Protein AF-A0A2V8P2K4-F1 (afdb_monomer_lite)

Foldseek 3Di:
DPPPVVVVVVVVVVVVVVVVVVVPPPPPVPPDPPPLDVLDPVVCVVCVVVLVVLLVVLVVLLVVLLVLLLVLLCVQLPPVLVLLLVLLVVLLVVLCVVQPPVLLQVLLVVLQVCCSVPVGSVVSLVVSVVVNVVSLVVSVVCCVPVQVVSCVVSVHDPPCSVLSNLLNVLVNVLSSVLSNCSSSVNSNVSSNLSSVLSVQLSVVSVVCVVVVVRGSVVNSVSSSCSSVVD

Secondary structure (DSSP, 8-state):
--SHHHHHHHHHHHHHHHHHHHTSS--------S---TTSHHHHHHHHHHHHHHHHHHHHHHHHHHHHHHHHHHHHHHHHHHHHHHHHHHHHHHHHHHHTHHHHHHHHHHHHHHHHHHS--HHHHHHHHHHHHHHHHHHHHTHHHHHHHHHHHTTPPTT-HHHHHHHHHHHHHHHHHHHHHHHTT-HHHHHHHHHHHHHHHHHHHHHHHHTT---HHHHHHHHHHHHHH-

pLDDT: mean 86.26, std 14.89, range [42.69, 97.06]

Radius of gyration: 28.44 Å; chains: 1; bounding box: 97×44×67 Å

Sequence (230 aa):
MLSEDITGKLTRLSEVVEGNEVSRTSSQPALLPRDASRQNPAWDLLHAPKNYLALISAQALGSLLSFSSVWLATRYLGPAGYGGVVALITAAQIAMMVAVSWTSISVARYGCEEFVRTGQIASTFWTRLIILAPNLLVVLATAPFWLPRLAGILNLPPNSTWLVLALLLVNVWWIHIQQALQGAKLMRSQGWLLTLERALILLVLSYLALSGSISVWNVSWLYVLGPAGA

Structure (mmCIF, N/CA/C/O backbone):
data_AF-A0A2V8P2K4-F1
#
_entry.id   AF-A0A2V8P2K4-F1
#
loop_
_atom_site.group_PDB
_atom_site.id
_atom_site.type_symbol
_atom_site.label_atom_id
_atom_site.label_alt_id
_atom_site.label_comp_id
_atom_site.label_asym_id
_atom_site.label_entity_id
_atom_site.label_seq_id
_atom_site.pdbx_PDB_ins_code
_atom_site.Cartn_x
_atom_site.Cartn_y
_atom_site.Cartn_z
_atom_site.occupancy
_atom_site.B_iso_or_equiv
_atom_site.auth_seq_id
_atom_site.auth_comp_id
_atom_site.auth_asym_id
_atom_site.auth_atom_id
_atom_site.pdbx_PDB_model_num
ATOM 1 N N . MET A 1 1 ? -72.609 22.979 42.895 1.00 56.09 1 MET A N 1
ATOM 2 C CA . MET A 1 1 ? -72.035 21.760 42.282 1.00 56.09 1 MET A CA 1
ATOM 3 C C . MET A 1 1 ? -70.930 22.008 41.246 1.00 56.09 1 MET A C 1
ATOM 5 O O . MET A 1 1 ? -70.270 21.051 40.891 1.00 56.09 1 MET A O 1
ATOM 9 N N . LEU A 1 2 ? -70.666 23.246 40.796 1.00 52.12 2 LEU A N 1
ATOM 10 C CA . LEU A 1 2 ? -69.578 23.559 39.841 1.00 52.12 2 LEU A CA 1
ATOM 11 C C . LEU A 1 2 ? -68.294 24.126 40.487 1.00 52.12 2 LEU A C 1
ATOM 13 O O . LEU A 1 2 ? -67.310 24.347 39.794 1.00 52.12 2 LEU A O 1
ATOM 17 N N . SER A 1 3 ? -68.300 24.368 41.804 1.00 54.06 3 SER A N 1
ATOM 18 C CA . SER A 1 3 ? -67.180 25.019 42.503 1.00 54.06 3 SER A CA 1
ATOM 19 C C . SER A 1 3 ? -66.133 24.047 43.053 1.00 54.06 3 SER A C 1
ATOM 21 O O . SER A 1 3 ? -64.996 24.459 43.230 1.00 54.06 3 SER A O 1
ATOM 23 N N . GLU A 1 4 ? -66.484 22.787 43.326 1.00 55.91 4 GLU A N 1
ATOM 24 C CA . GLU A 1 4 ? -65.551 21.815 43.930 1.00 55.91 4 GLU A CA 1
ATOM 25 C C . GLU A 1 4 ? -64.635 21.141 42.895 1.00 55.91 4 GLU A C 1
ATOM 27 O O . GLU A 1 4 ? -63.526 20.721 43.220 1.00 55.91 4 GLU A O 1
ATOM 32 N N . ASP A 1 5 ? -65.052 21.099 41.627 1.00 59.38 5 ASP A N 1
ATOM 33 C CA . ASP A 1 5 ? -64.312 20.413 40.558 1.00 59.38 5 ASP A CA 1
ATOM 34 C C . ASP A 1 5 ? -63.109 21.232 40.038 1.00 59.38 5 ASP A C 1
ATOM 36 O O . ASP A 1 5 ? -62.116 20.693 39.545 1.00 59.38 5 ASP A O 1
ATOM 40 N N . ILE A 1 6 ? -63.152 22.559 40.198 1.00 59.94 6 ILE A N 1
ATOM 41 C CA . ILE A 1 6 ? -62.061 23.453 39.780 1.00 59.94 6 ILE A CA 1
ATOM 42 C C . ILE A 1 6 ? -60.934 23.452 40.817 1.00 59.94 6 ILE A C 1
ATOM 44 O O . ILE A 1 6 ? -59.757 23.435 40.451 1.00 59.94 6 ILE A O 1
ATOM 48 N N . THR A 1 7 ? -61.271 23.410 42.107 1.00 60.44 7 THR A N 1
ATOM 49 C CA . THR A 1 7 ? -60.280 23.445 43.188 1.00 60.44 7 THR A CA 1
ATOM 50 C C . THR A 1 7 ? -59.402 22.197 43.161 1.00 60.44 7 THR A C 1
ATOM 52 O O . THR A 1 7 ? -58.183 22.324 43.215 1.00 60.44 7 THR A O 1
ATOM 55 N N . GLY A 1 8 ? -59.988 21.012 42.943 1.00 64.31 8 GLY A N 1
ATOM 56 C CA . GLY A 1 8 ? -59.235 19.756 42.845 1.00 64.31 8 GLY A CA 1
ATOM 57 C C . GLY A 1 8 ? -58.313 19.664 41.621 1.00 64.31 8 GLY A C 1
ATOM 58 O O . GLY A 1 8 ? -57.252 19.041 41.690 1.00 64.31 8 GLY A O 1
ATOM 59 N N . LYS A 1 9 ? -58.665 20.314 40.501 1.00 64.12 9 LYS A N 1
ATOM 60 C CA . LYS A 1 9 ? -57.789 20.385 39.317 1.00 64.12 9 LYS A CA 1
ATOM 61 C C . LYS A 1 9 ? -56.589 21.304 39.528 1.00 64.12 9 LYS A C 1
ATOM 63 O O . LYS A 1 9 ? -55.511 20.994 39.030 1.00 64.12 9 LYS A O 1
ATOM 68 N N . LEU A 1 10 ? -56.749 22.393 40.279 1.00 62.41 10 LEU A N 1
ATOM 69 C CA . LEU A 1 10 ? -55.650 23.317 40.566 1.00 62.41 10 LEU A CA 1
ATOM 70 C C . LEU A 1 10 ? -54.631 22.716 41.544 1.00 62.41 10 LEU A C 1
ATOM 72 O O . LEU A 1 10 ? -53.435 22.883 41.325 1.00 62.41 10 LEU A O 1
ATOM 76 N N . THR A 1 11 ? -55.070 21.935 42.538 1.00 62.81 11 THR A N 1
ATOM 77 C CA . THR A 1 11 ? -54.156 21.240 43.469 1.00 62.81 11 THR A CA 1
ATOM 78 C C . THR A 1 11 ? -53.321 20.166 42.769 1.00 62.81 11 THR A C 1
ATOM 80 O O . THR A 1 11 ? -52.135 20.016 43.045 1.00 62.81 11 THR A O 1
ATOM 83 N N . ARG A 1 12 ? -53.902 19.453 41.792 1.00 59.91 12 ARG A N 1
ATOM 84 C CA . ARG A 1 12 ? -53.142 18.483 40.984 1.00 59.91 12 ARG A CA 1
ATOM 85 C C . ARG A 1 12 ? -52.135 19.146 40.049 1.00 59.91 12 ARG A C 1
ATOM 87 O O . ARG A 1 12 ? -51.107 18.550 39.750 1.00 59.91 12 ARG A O 1
ATOM 94 N N . LEU A 1 13 ? -52.413 20.358 39.568 1.00 60.41 13 LEU A N 1
ATOM 95 C CA . LEU A 1 13 ? -51.470 21.087 38.719 1.00 60.41 13 LEU A CA 1
ATOM 96 C C . LEU A 1 13 ? -50.304 21.668 39.527 1.00 60.41 13 LEU A C 1
ATOM 98 O O . LEU A 1 13 ? -49.186 21.658 39.020 1.00 60.41 13 LEU A O 1
ATOM 102 N N . SER A 1 14 ? -50.519 22.099 40.776 1.00 58.88 14 SER A N 1
ATOM 103 C CA . SER A 1 14 ? -49.415 22.542 41.639 1.00 58.88 14 SER A CA 1
ATOM 104 C C . SER A 1 14 ? -48.480 21.392 42.021 1.00 58.88 14 SER A C 1
ATOM 106 O O . SER A 1 14 ? -47.271 21.559 41.910 1.00 58.88 14 SER A O 1
ATOM 108 N N . GLU A 1 15 ? -49.006 20.203 42.346 1.00 58.84 15 GLU A N 1
ATOM 109 C CA . GLU A 1 15 ? -48.171 19.021 42.641 1.00 58.84 15 GLU A CA 1
ATOM 110 C C . GLU A 1 15 ? -47.345 18.559 41.429 1.00 58.84 15 GLU A C 1
ATOM 112 O O . GLU A 1 15 ? -46.184 18.174 41.568 1.00 58.84 15 GLU A O 1
ATOM 117 N N . VAL A 1 16 ? -47.912 18.627 40.217 1.00 58.84 16 VAL A N 1
ATOM 118 C CA . VAL A 1 16 ? -47.192 18.260 38.985 1.00 58.84 16 VAL A CA 1
ATOM 119 C C . VAL A 1 16 ? -46.105 19.282 38.638 1.00 58.84 16 VAL A C 1
ATOM 121 O O . VAL A 1 16 ? -45.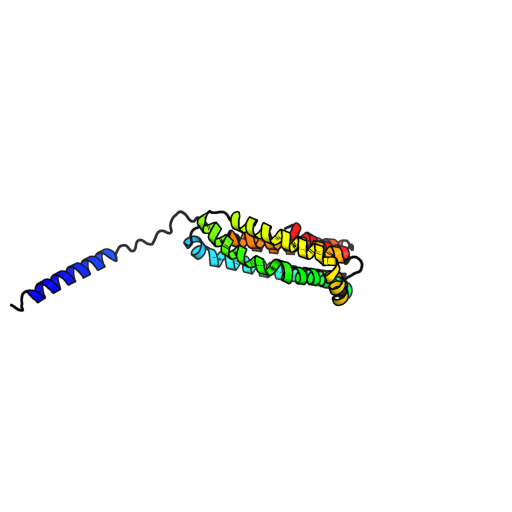064 18.897 38.109 1.00 58.84 16 VAL A O 1
ATOM 124 N N . VAL A 1 17 ? -46.308 20.569 38.939 1.00 58.19 17 VAL A N 1
ATOM 125 C CA . VAL A 1 17 ? -45.301 21.616 38.698 1.00 58.19 17 VAL A CA 1
ATOM 126 C C . VAL A 1 17 ? -44.185 21.568 39.748 1.00 58.19 17 VAL A C 1
ATOM 128 O O . VAL A 1 17 ? -43.017 21.582 39.360 1.00 58.19 17 VAL A O 1
ATOM 131 N N . GLU A 1 18 ? -44.497 21.391 41.036 1.00 54.56 18 GLU A N 1
ATOM 132 C CA . GLU A 1 18 ? -43.481 21.221 42.093 1.00 54.56 18 GLU A CA 1
ATOM 133 C C . GLU A 1 18 ? -42.657 19.939 41.904 1.00 54.56 18 GLU A C 1
ATOM 135 O O . GLU A 1 18 ? -41.432 19.963 42.040 1.00 54.56 18 GLU A O 1
ATOM 140 N N . GLY A 1 19 ? -43.285 18.835 41.479 1.00 52.94 19 GLY A N 1
ATOM 141 C CA . GLY A 1 19 ? -42.569 17.609 41.114 1.00 52.94 19 GLY A CA 1
ATOM 142 C C . GLY A 1 19 ? -41.613 17.787 39.926 1.00 52.94 19 GLY A C 1
ATOM 143 O O . GLY A 1 19 ? -40.574 17.128 39.860 1.00 52.94 19 GLY A O 1
ATOM 144 N N . ASN A 1 20 ? -41.916 18.710 39.007 1.00 49.69 20 ASN A N 1
ATOM 145 C CA . ASN A 1 20 ? -41.072 18.998 37.844 1.00 49.69 20 ASN A CA 1
ATOM 146 C C . ASN A 1 20 ? -39.934 19.989 38.144 1.00 49.69 20 ASN A C 1
ATOM 148 O O . ASN A 1 20 ? -38.899 19.948 37.475 1.00 49.69 20 ASN A O 1
ATOM 152 N N . GLU A 1 21 ? -40.087 20.867 39.138 1.00 48.22 21 GLU A N 1
ATOM 153 C CA . GLU A 1 21 ? -39.029 21.800 39.548 1.00 48.22 21 GLU A CA 1
ATOM 154 C C . GLU A 1 21 ? -37.993 21.144 40.467 1.00 48.22 21 GLU A C 1
ATOM 156 O O . GLU A 1 21 ? -36.792 21.359 40.280 1.00 48.22 21 GLU A O 1
ATOM 161 N N . VAL A 1 22 ? -38.409 20.244 41.366 1.00 49.88 22 VAL A N 1
ATOM 162 C CA . VAL A 1 22 ? -37.478 19.471 42.213 1.00 49.88 22 VAL A CA 1
ATOM 163 C C . VAL A 1 22 ? -36.640 18.486 41.386 1.00 49.88 22 VAL A C 1
ATOM 165 O O . VAL A 1 22 ? -35.515 18.154 41.758 1.00 49.88 22 VAL A O 1
ATOM 168 N N . SER A 1 23 ? -37.113 18.087 40.201 1.00 46.59 23 SER A N 1
ATOM 169 C CA . SER A 1 23 ? -36.336 17.249 39.282 1.00 46.59 23 SER A CA 1
ATOM 170 C C . SER A 1 23 ? -35.379 18.034 38.365 1.00 46.59 23 SER A C 1
ATOM 172 O O . SER A 1 23 ? -34.585 17.414 37.654 1.00 46.59 23 SER A O 1
ATOM 174 N N . ARG A 1 24 ? -35.405 19.378 38.373 1.00 47.03 24 ARG A N 1
ATOM 175 C CA . ARG A 1 24 ? -34.540 20.238 37.534 1.00 47.03 24 ARG A CA 1
ATOM 176 C C . ARG A 1 24 ? -33.272 20.748 38.225 1.00 47.03 24 ARG A C 1
ATOM 178 O O . ARG A 1 24 ? -32.408 21.295 37.545 1.00 47.03 24 ARG A O 1
ATOM 185 N N . THR A 1 25 ? -33.106 20.534 39.529 1.00 45.88 25 THR A N 1
ATOM 186 C CA . THR A 1 25 ? -31.938 21.009 40.301 1.00 45.88 25 THR A CA 1
ATOM 187 C C . THR A 1 25 ? -30.863 19.949 40.550 1.00 45.88 25 THR A C 1
ATOM 189 O O . THR A 1 25 ? -29.905 20.204 41.274 1.00 45.88 25 THR A O 1
ATOM 192 N N . SER A 1 26 ? -30.928 18.797 39.874 1.00 45.72 26 SER A N 1
ATOM 193 C CA . SER A 1 26 ? -29.781 17.884 39.753 1.00 45.72 26 SER A CA 1
ATOM 194 C C . SER A 1 26 ? -29.034 18.089 38.433 1.00 45.72 26 SER A C 1
ATOM 196 O O . SER A 1 26 ? -28.658 17.149 37.740 1.00 45.72 26 SER A O 1
ATOM 198 N N . SER A 1 27 ? -28.716 19.342 38.101 1.00 47.69 27 SER A N 1
ATOM 199 C CA . SER A 1 27 ? -27.565 19.633 37.245 1.00 47.69 27 SER A CA 1
ATOM 200 C C . SER A 1 27 ? -26.277 19.345 38.028 1.00 47.69 27 SER A C 1
ATOM 202 O O . SER A 1 27 ? -25.460 20.231 38.275 1.00 47.69 27 SER A O 1
ATOM 204 N N . GLN A 1 28 ? -26.103 18.088 38.449 1.00 42.69 28 GLN A N 1
ATOM 205 C CA . GLN A 1 28 ? -24.773 17.533 38.614 1.00 42.69 28 GLN A CA 1
ATOM 206 C C . GLN A 1 28 ? -24.100 17.732 37.253 1.00 42.69 28 GLN A C 1
ATOM 208 O O . GLN A 1 28 ? -24.661 17.279 36.249 1.00 42.69 28 GLN A O 1
ATOM 213 N N . PRO A 1 29 ? -22.949 18.423 37.160 1.00 44.09 29 PRO A N 1
ATOM 214 C CA . PRO A 1 29 ? -22.149 18.330 35.952 1.00 44.09 29 PRO A CA 1
ATOM 215 C C . PRO A 1 29 ? -21.921 16.839 35.762 1.00 44.09 29 PRO A C 1
ATOM 217 O O . PRO A 1 29 ? -21.344 16.211 36.648 1.00 44.09 29 PRO A O 1
ATOM 220 N N . ALA A 1 30 ? -22.496 16.269 34.699 1.00 50.12 30 ALA A N 1
ATOM 221 C CA . ALA A 1 30 ? -22.422 14.848 34.424 1.00 50.12 30 ALA A CA 1
ATOM 222 C C . ALA A 1 30 ? -20.941 14.480 34.439 1.00 50.12 30 ALA A C 1
ATOM 224 O O . ALA A 1 30 ? -20.196 14.798 33.511 1.00 50.12 30 ALA A O 1
ATOM 225 N N . LEU A 1 31 ? -20.502 13.912 35.562 1.00 47.03 31 LEU A N 1
ATOM 226 C CA . LEU A 1 31 ? -19.164 13.397 35.732 1.00 47.03 31 LEU A CA 1
ATOM 227 C C . LEU A 1 31 ? -19.059 12.331 34.657 1.00 47.03 31 LEU A C 1
ATOM 229 O O . LEU A 1 31 ? -19.712 11.291 34.750 1.00 47.03 31 LEU A O 1
ATOM 233 N N . LEU A 1 32 ? -18.321 12.655 33.592 1.00 54.03 32 LEU A N 1
ATOM 234 C CA . LEU A 1 32 ? -18.023 11.728 32.513 1.00 54.03 32 LEU A CA 1
ATOM 235 C C . LEU A 1 32 ? -17.640 10.392 33.164 1.00 54.03 32 LEU A C 1
ATOM 237 O O . LEU A 1 32 ? -16.766 10.401 34.041 1.00 54.03 32 LEU A O 1
ATOM 241 N N . PRO A 1 33 ? -18.307 9.277 32.811 1.00 52.78 33 PRO A N 1
ATOM 242 C CA . PRO A 1 33 ? -18.052 7.995 33.443 1.00 52.78 33 PRO A CA 1
ATOM 243 C C . PRO A 1 33 ? -16.552 7.715 33.436 1.00 52.78 33 PRO A C 1
ATOM 245 O O . PRO A 1 33 ? -15.901 7.787 32.393 1.00 52.78 33 PRO A O 1
ATOM 248 N N . ARG A 1 34 ? -16.011 7.427 34.623 1.00 49.78 34 ARG A N 1
ATOM 249 C CA . ARG A 1 34 ? -14.578 7.220 34.886 1.00 49.78 34 ARG A CA 1
ATOM 250 C C . ARG A 1 34 ? -13.984 6.018 34.137 1.00 49.78 34 ARG A C 1
ATOM 252 O O . ARG A 1 34 ? -12.768 5.858 34.134 1.00 49.78 34 ARG A O 1
ATOM 259 N N . ASP A 1 35 ? -14.817 5.255 33.434 1.00 51.50 35 ASP A N 1
ATOM 260 C CA . ASP A 1 35 ? -14.424 4.131 32.596 1.00 51.50 35 ASP A CA 1
ATOM 261 C C . ASP A 1 35 ? -14.451 4.537 31.118 1.00 51.50 35 ASP A C 1
ATOM 263 O O . ASP A 1 35 ? -15.337 4.176 30.339 1.00 51.50 35 ASP A O 1
ATOM 267 N N . ALA A 1 36 ? -13.442 5.314 30.715 1.00 57.62 36 ALA A N 1
ATOM 268 C CA . ALA A 1 36 ? -13.184 5.677 29.323 1.00 57.62 36 ALA A CA 1
ATOM 269 C C . ALA A 1 36 ? -12.607 4.483 28.535 1.00 57.62 36 ALA A C 1
ATOM 271 O O . ALA A 1 36 ? -11.526 4.563 27.944 1.00 57.62 36 ALA A O 1
ATOM 272 N N . SER A 1 37 ? -13.304 3.345 28.540 1.00 78.38 37 SER A N 1
ATOM 273 C CA . SER A 1 37 ? -12.963 2.236 27.656 1.00 78.38 37 SER A CA 1
ATOM 274 C C . SER A 1 37 ? -13.234 2.662 26.206 1.00 78.38 37 SER A C 1
ATOM 276 O O . SER A 1 37 ? -14.226 3.328 25.908 1.00 78.38 37 SER A O 1
ATOM 278 N N . ARG A 1 38 ? -12.363 2.266 25.267 1.00 83.94 38 ARG A N 1
ATOM 279 C CA . ARG A 1 38 ? -12.517 2.572 23.822 1.00 83.94 38 ARG A CA 1
ATOM 280 C C . ARG A 1 38 ? -13.804 1.998 23.203 1.00 83.94 38 ARG A C 1
ATOM 282 O O . ARG A 1 38 ? -14.139 2.297 22.057 1.00 83.94 38 ARG A O 1
ATOM 289 N N . GLN A 1 39 ? -14.494 1.134 23.940 1.00 85.62 39 GLN A N 1
ATOM 290 C CA . GLN A 1 39 ? -15.747 0.509 23.533 1.00 85.62 39 GLN A CA 1
ATOM 291 C C . GLN A 1 39 ? -16.938 1.460 23.717 1.00 85.62 39 GLN A C 1
ATOM 293 O O . GLN A 1 39 ? -17.932 1.329 23.016 1.00 85.62 39 GLN A O 1
ATOM 298 N N . ASN A 1 40 ? -16.841 2.441 24.617 1.00 87.69 40 ASN A N 1
ATOM 299 C CA . ASN A 1 40 ? -17.948 3.336 24.937 1.00 87.69 40 ASN A CA 1
ATOM 300 C C . ASN A 1 40 ? -18.159 4.407 23.838 1.00 87.69 40 ASN A C 1
ATOM 302 O O . ASN A 1 40 ? -17.190 5.073 23.464 1.00 87.69 40 ASN A O 1
ATOM 306 N N . PRO A 1 41 ? -19.399 4.661 23.369 1.00 83.62 41 PRO A N 1
ATOM 307 C CA . PRO A 1 41 ? -19.707 5.770 22.455 1.00 83.62 41 PRO A CA 1
ATOM 308 C C . PRO A 1 41 ? -19.253 7.153 22.953 1.00 83.62 41 PRO A C 1
ATOM 310 O O . PRO A 1 41 ? -18.864 8.008 22.157 1.00 83.62 41 PRO A O 1
ATOM 313 N N . ALA A 1 42 ? -19.242 7.384 24.271 1.00 85.62 42 ALA A N 1
ATOM 314 C CA . ALA A 1 42 ? -18.744 8.633 24.850 1.00 85.62 42 ALA A CA 1
ATOM 315 C C . ALA A 1 42 ? -17.244 8.850 24.571 1.00 85.62 42 ALA A C 1
ATOM 317 O O . ALA A 1 42 ? -16.799 9.988 24.413 1.00 85.62 42 ALA A O 1
ATOM 318 N N . TRP A 1 43 ? -16.463 7.767 24.459 1.00 88.38 43 TRP A N 1
ATOM 319 C CA . TRP A 1 43 ? -15.053 7.849 24.084 1.00 88.38 43 TRP A CA 1
ATOM 320 C C . TRP A 1 43 ? -14.892 8.392 22.662 1.00 88.38 43 TRP A C 1
ATOM 322 O O . TRP A 1 43 ? -14.014 9.229 22.438 1.00 88.38 43 TRP A O 1
ATOM 332 N N . ASP A 1 44 ? -15.761 7.969 21.735 1.00 86.06 44 ASP A N 1
ATOM 333 C CA . ASP A 1 44 ? -15.734 8.412 20.339 1.00 86.06 44 ASP A CA 1
ATOM 334 C C . ASP A 1 44 ? -16.015 9.911 20.237 1.00 86.06 44 ASP A C 1
ATOM 336 O O . ASP A 1 44 ? -15.265 10.618 19.575 1.00 86.06 44 ASP A O 1
ATOM 340 N N . LEU A 1 45 ? -17.018 10.433 20.948 1.00 87.44 45 LEU A N 1
ATOM 341 C CA . LEU A 1 45 ? -17.329 11.870 20.928 1.00 87.44 45 LEU A CA 1
ATOM 342 C C . LEU A 1 45 ? -16.161 12.733 21.428 1.00 87.44 45 LEU A C 1
ATOM 344 O O . LEU A 1 45 ? -15.881 13.789 20.862 1.00 87.44 45 LEU A O 1
ATOM 348 N N . LEU A 1 46 ? -15.449 12.266 22.457 1.00 88.25 46 LEU A N 1
ATOM 349 C CA . LEU A 1 46 ? -14.314 12.988 23.037 1.00 88.25 46 LEU A CA 1
ATOM 350 C C . LEU A 1 46 ? -13.044 12.897 22.175 1.00 88.25 46 LEU A C 1
ATOM 352 O O . LEU A 1 46 ? -12.277 13.857 22.102 1.00 88.25 46 LEU A O 1
ATOM 356 N N . HIS A 1 47 ? -12.797 11.753 21.527 1.00 88.06 47 HIS A N 1
ATOM 357 C CA . HIS A 1 47 ? -11.532 11.485 20.832 1.00 88.06 47 HIS A CA 1
ATOM 358 C C . HIS A 1 47 ? -11.618 11.565 19.306 1.00 88.06 47 HIS A C 1
ATOM 360 O O . HIS A 1 47 ? -10.570 11.684 18.666 1.00 88.06 47 HIS A O 1
ATOM 366 N N . ALA A 1 48 ? -12.810 11.537 18.703 1.00 86.19 48 ALA A N 1
ATOM 367 C CA . ALA A 1 48 ? -12.980 11.563 17.251 1.00 86.19 48 ALA A CA 1
ATOM 368 C C . ALA A 1 48 ? -12.303 12.773 16.592 1.00 86.19 48 ALA A C 1
ATOM 370 O O . ALA A 1 48 ? -11.532 12.541 15.660 1.00 86.19 48 ALA A O 1
ATOM 371 N N . PRO A 1 49 ? -12.455 14.026 17.076 1.00 90.25 49 PRO A N 1
ATOM 372 C CA . PRO A 1 49 ? -11.792 15.170 16.448 1.00 90.25 49 PRO A CA 1
ATOM 373 C C . PRO A 1 49 ? -10.267 15.035 16.466 1.00 90.25 49 PRO A C 1
ATOM 375 O O . PRO A 1 49 ? -9.602 15.248 15.455 1.00 90.25 49 PRO A O 1
ATOM 378 N N . LYS A 1 50 ? -9.703 14.609 17.603 1.00 89.38 50 LYS A N 1
ATOM 379 C CA . LYS A 1 50 ? -8.258 14.411 17.767 1.00 89.38 50 LYS A CA 1
ATOM 380 C C . LYS A 1 50 ? -7.733 13.284 16.877 1.00 89.38 50 LYS A C 1
ATOM 382 O O . LYS A 1 50 ? -6.686 13.443 16.254 1.00 89.38 50 LYS A O 1
ATOM 387 N N . ASN A 1 51 ? -8.441 12.158 16.816 1.00 87.56 51 ASN A N 1
ATOM 388 C CA . ASN A 1 51 ? -8.063 11.013 15.987 1.00 87.56 51 ASN A CA 1
ATOM 389 C C . ASN A 1 51 ? -8.159 11.348 14.498 1.00 87.56 51 ASN A C 1
ATOM 391 O O . ASN A 1 51 ? -7.262 10.993 13.738 1.00 87.56 51 ASN A O 1
ATOM 395 N N . TYR A 1 52 ? -9.204 12.069 14.099 1.00 88.31 52 TYR A N 1
ATOM 396 C CA . TYR A 1 52 ? -9.408 12.511 12.727 1.00 88.31 52 TYR A CA 1
ATOM 397 C C . TYR A 1 52 ? -8.340 13.517 12.288 1.00 88.31 52 TYR A C 1
ATOM 399 O O . TYR A 1 52 ? -7.703 13.320 11.257 1.00 88.31 52 TYR A O 1
ATOM 407 N N . LEU A 1 53 ? -8.057 14.537 13.107 1.00 91.69 53 LEU A N 1
ATOM 408 C CA . LEU A 1 53 ? -6.977 15.492 12.842 1.00 91.69 53 LEU A CA 1
ATOM 409 C C . LEU A 1 53 ? -5.609 14.810 12.771 1.00 91.69 53 LEU A C 1
ATOM 411 O O . LEU A 1 53 ? -4.817 15.137 11.892 1.00 91.69 53 LEU A O 1
ATOM 415 N N . ALA A 1 54 ? -5.332 13.853 13.662 1.00 89.38 54 ALA A N 1
ATOM 416 C CA . ALA A 1 54 ? -4.089 13.086 13.634 1.00 89.38 54 ALA A CA 1
ATOM 417 C C . ALA A 1 54 ? -3.974 12.208 12.379 1.00 89.38 54 ALA A C 1
ATOM 419 O O . ALA A 1 54 ? -2.890 12.084 11.818 1.00 89.38 54 ALA A O 1
ATOM 420 N N . LEU A 1 55 ? -5.077 11.606 11.928 1.00 87.69 55 LEU A N 1
ATOM 421 C CA . LEU A 1 55 ? -5.091 10.825 10.696 1.00 87.69 55 LEU A CA 1
ATOM 422 C C . LEU A 1 55 ? -4.859 11.720 9.475 1.00 87.69 55 LEU A C 1
ATOM 424 O O . LEU A 1 55 ? -4.016 11.394 8.645 1.00 87.69 55 LEU A O 1
ATOM 428 N N . ILE A 1 56 ? -5.560 12.853 9.376 1.00 91.56 56 ILE A N 1
ATOM 429 C CA . ILE A 1 56 ? -5.389 13.792 8.260 1.00 91.56 56 ILE A CA 1
ATOM 430 C C . ILE A 1 56 ? -3.971 14.346 8.228 1.00 91.56 56 ILE A C 1
ATOM 432 O O . ILE A 1 56 ? -3.368 14.393 7.161 1.00 91.56 56 ILE A O 1
ATOM 436 N N . SER A 1 57 ? -3.417 14.759 9.369 1.00 92.62 57 SER A N 1
ATOM 437 C CA . SER A 1 57 ? -2.060 15.309 9.402 1.00 92.62 57 SER A CA 1
ATOM 438 C C . SER A 1 57 ? -1.021 14.264 8.997 1.00 92.62 57 SER A C 1
ATOM 440 O O . SER A 1 57 ? -0.123 14.571 8.213 1.00 92.62 57 SER A O 1
ATOM 442 N N . ALA A 1 58 ? -1.189 13.015 9.440 1.00 91.19 58 ALA A N 1
ATOM 443 C CA . ALA A 1 58 ? -0.359 11.894 9.014 1.00 91.19 58 ALA A CA 1
ATOM 444 C C . ALA A 1 58 ? -0.490 11.613 7.505 1.00 91.19 58 ALA A C 1
ATOM 446 O O . ALA A 1 58 ? 0.516 11.385 6.831 1.00 91.19 58 ALA A O 1
ATOM 447 N N . GLN A 1 59 ? -1.700 11.692 6.944 1.00 91.38 59 GLN A N 1
ATOM 448 C CA . GLN A 1 59 ? -1.929 11.544 5.502 1.00 91.38 59 GLN A CA 1
ATOM 449 C C . GLN A 1 59 ? -1.332 12.699 4.693 1.00 91.38 59 GLN A C 1
ATOM 451 O O . GLN A 1 59 ? -0.713 12.458 3.657 1.00 91.38 59 GLN A O 1
ATOM 456 N N . ALA A 1 60 ? -1.465 13.941 5.160 1.00 94.50 60 ALA A N 1
ATOM 457 C CA . ALA A 1 60 ? -0.869 15.110 4.524 1.00 94.50 60 ALA A CA 1
ATOM 458 C C . ALA A 1 60 ? 0.661 14.996 4.500 1.00 94.50 60 ALA A C 1
ATOM 460 O O . ALA A 1 60 ? 1.278 15.127 3.442 1.00 94.50 60 ALA A O 1
ATOM 461 N N . LEU A 1 61 ? 1.271 14.648 5.636 1.00 95.44 61 LEU A N 1
ATOM 462 C CA . LEU A 1 61 ? 2.706 14.393 5.725 1.00 95.44 61 LEU A CA 1
ATOM 463 C C . LEU A 1 61 ? 3.129 13.220 4.829 1.00 95.44 61 LEU A C 1
ATOM 465 O O . LEU A 1 61 ? 4.084 13.338 4.067 1.00 95.44 61 LEU A O 1
ATOM 469 N N . GLY A 1 62 ? 2.388 12.111 4.857 1.00 93.81 62 GLY A N 1
ATOM 470 C CA . GLY A 1 62 ? 2.622 10.962 3.982 1.00 93.81 62 GLY A CA 1
ATOM 471 C C . GLY A 1 62 ? 2.547 11.327 2.496 1.00 93.81 62 GLY A C 1
ATOM 472 O O . GLY A 1 62 ? 3.338 10.827 1.697 1.00 93.81 62 GLY A O 1
ATOM 473 N N . SER A 1 63 ? 1.652 12.242 2.122 1.00 93.94 63 SER A N 1
ATOM 474 C CA . SER A 1 63 ? 1.505 12.727 0.745 1.00 93.94 63 SER A CA 1
ATOM 475 C C . SER A 1 63 ? 2.704 13.572 0.317 1.00 93.94 63 SER A C 1
ATOM 477 O O . SER A 1 63 ? 3.225 13.373 -0.778 1.00 93.94 63 SER A O 1
ATOM 479 N N . LEU A 1 64 ? 3.208 14.444 1.198 1.00 97.06 64 LEU A N 1
ATOM 480 C CA . LEU A 1 64 ? 4.439 15.207 0.963 1.00 97.06 64 LEU A CA 1
ATOM 481 C C . LEU A 1 64 ? 5.657 14.287 0.806 1.00 97.06 64 LEU A C 1
ATOM 483 O O . LEU A 1 64 ? 6.436 14.451 -0.128 1.00 97.06 64 LEU A O 1
ATOM 487 N N . LEU A 1 65 ? 5.797 13.276 1.667 1.00 96.00 65 LEU A N 1
ATOM 488 C CA . LEU A 1 65 ? 6.875 12.283 1.570 1.00 96.00 65 LEU A CA 1
ATOM 489 C C . LEU A 1 65 ? 6.787 11.463 0.275 1.00 96.00 65 LEU A C 1
ATOM 491 O O . LEU A 1 65 ? 7.804 11.195 -0.369 1.00 96.00 65 LEU A O 1
ATOM 495 N N . SER A 1 66 ? 5.569 11.099 -0.133 1.00 93.94 66 SER A N 1
ATOM 496 C CA . SER A 1 66 ? 5.323 10.400 -1.398 1.00 93.94 66 SER A CA 1
ATOM 497 C C . SER A 1 66 ? 5.706 11.275 -2.588 1.00 93.94 66 SER A C 1
ATOM 499 O O . SER A 1 66 ? 6.407 10.808 -3.481 1.00 93.94 66 SER A O 1
ATOM 501 N N . PHE A 1 67 ? 5.320 12.553 -2.575 1.00 96.12 67 PHE A N 1
ATOM 502 C CA . PHE A 1 67 ? 5.698 13.517 -3.605 1.00 96.12 67 PHE A CA 1
ATOM 503 C C . PHE A 1 67 ? 7.220 13.669 -3.709 1.00 96.12 67 PHE A C 1
ATOM 505 O O . PHE A 1 67 ? 7.769 13.563 -4.803 1.00 96.12 67 PHE A O 1
ATOM 512 N N . SER A 1 68 ? 7.917 13.821 -2.581 1.00 96.62 68 SER A N 1
ATOM 513 C CA . SER A 1 68 ? 9.384 13.872 -2.550 1.00 96.62 68 SER A CA 1
ATOM 514 C C . SER A 1 68 ? 10.017 12.596 -3.107 1.00 96.62 68 SER A C 1
ATOM 516 O O . SER A 1 68 ? 10.994 12.668 -3.851 1.00 96.62 68 SER A O 1
ATOM 518 N N . SER A 1 69 ? 9.438 11.429 -2.807 1.00 94.62 69 SER A N 1
ATOM 519 C CA . SER A 1 69 ? 9.910 10.139 -3.328 1.00 94.62 69 SER A CA 1
ATOM 520 C C . SER A 1 69 ? 9.736 10.046 -4.845 1.00 94.62 69 SER A C 1
ATOM 522 O O . SER A 1 69 ? 10.652 9.632 -5.552 1.00 94.62 69 SER A O 1
ATOM 524 N N . VAL A 1 70 ? 8.581 10.473 -5.363 1.00 94.81 70 VAL A N 1
ATOM 525 C CA . VAL A 1 70 ? 8.295 10.534 -6.805 1.00 94.81 70 VAL A CA 1
ATOM 526 C C . VAL A 1 70 ? 9.253 11.490 -7.510 1.00 94.81 70 VAL A C 1
ATOM 528 O O . VAL A 1 70 ? 9.846 11.128 -8.527 1.00 94.81 70 VAL A O 1
ATOM 531 N N . TRP A 1 71 ? 9.431 12.693 -6.962 1.00 95.75 71 TRP A N 1
ATOM 532 C CA . TRP A 1 71 ? 10.333 13.703 -7.507 1.00 95.75 71 TRP A CA 1
ATOM 533 C C . TRP A 1 71 ? 11.768 13.179 -7.586 1.00 95.75 71 TRP A C 1
ATOM 535 O O . TRP A 1 71 ? 12.394 13.248 -8.646 1.00 95.75 71 TRP A O 1
ATOM 545 N N . LEU A 1 72 ? 12.258 12.575 -6.501 1.00 95.62 72 LEU A N 1
ATOM 546 C CA . LEU A 1 72 ? 13.596 12.001 -6.437 1.00 95.62 72 LEU A CA 1
ATOM 547 C C . LEU A 1 72 ? 13.755 10.842 -7.431 1.00 95.62 72 LEU A C 1
ATOM 549 O O . LEU A 1 72 ? 14.678 10.850 -8.242 1.00 95.62 72 LEU A O 1
ATOM 553 N N . ALA A 1 73 ? 12.829 9.881 -7.444 1.00 94.62 73 ALA A N 1
ATOM 554 C CA . ALA A 1 73 ? 12.880 8.753 -8.374 1.00 94.62 73 ALA A CA 1
ATOM 555 C C . ALA A 1 73 ? 12.885 9.224 -9.837 1.00 94.62 73 ALA A C 1
ATOM 557 O O . ALA A 1 73 ? 13.690 8.749 -10.637 1.00 94.62 73 ALA A O 1
ATOM 558 N N . THR A 1 74 ? 12.046 10.206 -10.175 1.00 95.50 74 THR A N 1
ATOM 559 C CA . THR A 1 74 ? 11.958 10.769 -11.531 1.00 95.50 74 THR A CA 1
ATOM 560 C C . THR A 1 74 ? 13.231 11.518 -11.919 1.00 95.50 74 THR A C 1
ATOM 562 O O . THR A 1 74 ? 13.700 11.389 -13.049 1.00 95.50 74 THR A O 1
ATOM 565 N N . ARG A 1 75 ? 13.832 12.273 -10.989 1.00 95.50 75 ARG A N 1
ATOM 566 C CA . ARG A 1 75 ? 15.068 13.036 -11.228 1.00 95.50 75 ARG A CA 1
ATOM 567 C C . ARG A 1 75 ? 16.249 12.147 -11.620 1.00 95.50 75 ARG A C 1
ATOM 569 O O . ARG A 1 75 ? 17.092 12.6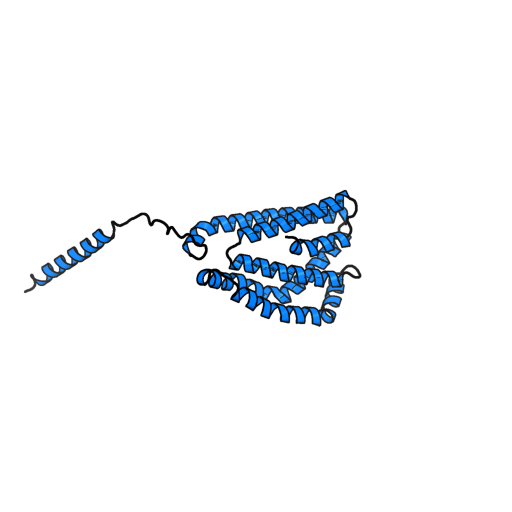01 -12.397 1.00 95.50 75 ARG A O 1
ATOM 576 N N . TYR A 1 76 ? 16.310 10.933 -11.071 1.00 94.50 76 TYR A N 1
ATOM 577 C CA . TYR A 1 76 ? 17.415 9.991 -11.266 1.00 94.50 76 TYR A CA 1
ATOM 578 C C . TYR A 1 76 ? 17.142 8.920 -12.332 1.00 94.50 76 TYR A C 1
ATOM 580 O O . TYR A 1 76 ? 18.035 8.618 -13.115 1.00 94.50 76 TYR A O 1
ATOM 588 N N . LEU A 1 77 ? 15.932 8.354 -12.398 1.00 93.50 77 LEU A N 1
ATOM 589 C CA . LEU A 1 77 ? 15.570 7.347 -13.411 1.00 93.50 77 LEU A CA 1
ATOM 590 C C . LEU A 1 77 ? 15.179 7.967 -14.760 1.00 93.50 77 LEU A C 1
ATOM 592 O O . LEU A 1 77 ? 15.09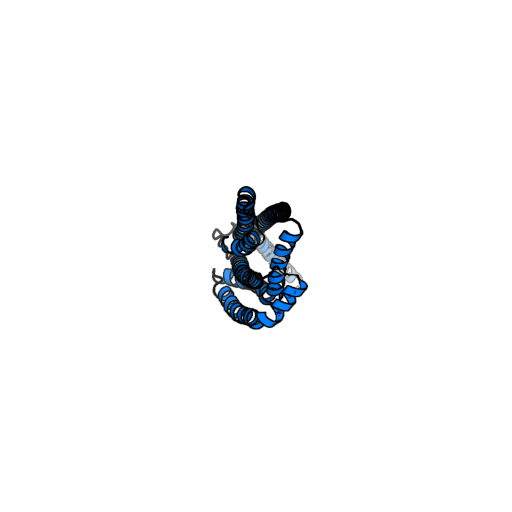2 7.267 -15.770 1.00 93.50 77 LEU A O 1
ATOM 596 N N . GLY A 1 78 ? 14.888 9.267 -14.766 1.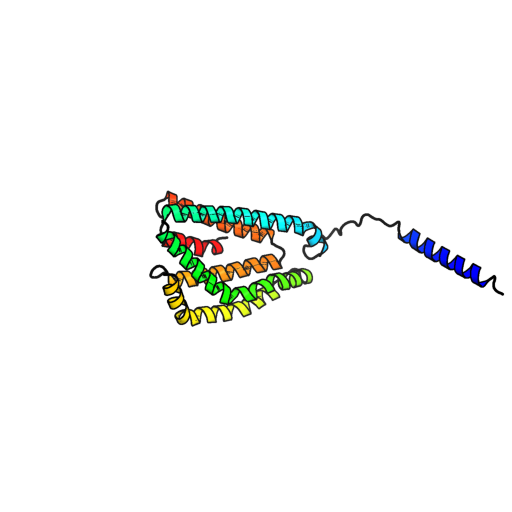00 94.69 78 GLY A N 1
ATOM 597 C CA . GLY A 1 78 ? 14.251 9.947 -15.880 1.00 94.69 78 GLY A CA 1
ATOM 598 C C . GLY A 1 78 ? 12.773 9.555 -16.053 1.00 94.69 78 GLY A C 1
ATOM 599 O O . GLY A 1 78 ? 12.278 8.619 -15.414 1.00 94.69 78 GLY A O 1
ATOM 600 N N . PRO A 1 79 ? 12.047 10.250 -16.947 1.00 92.81 79 PRO A N 1
ATOM 601 C CA . PRO A 1 79 ? 10.620 10.009 -17.166 1.00 92.81 79 PRO A CA 1
ATOM 602 C C . PRO A 1 79 ? 10.311 8.591 -17.659 1.00 92.81 79 PRO A C 1
ATOM 604 O O . PRO A 1 79 ? 9.356 7.975 -17.196 1.00 92.81 79 PRO A O 1
ATOM 607 N N . ALA A 1 80 ? 11.139 8.047 -18.557 1.00 90.94 80 ALA A N 1
ATOM 608 C CA . ALA A 1 80 ? 10.945 6.702 -19.099 1.00 90.94 80 ALA A CA 1
ATOM 609 C C . ALA A 1 80 ? 11.149 5.612 -18.032 1.00 90.94 80 ALA A C 1
ATOM 611 O O . ALA A 1 80 ? 10.337 4.696 -17.917 1.00 90.94 80 ALA A O 1
ATOM 612 N N . GLY A 1 81 ? 12.201 5.734 -17.212 1.00 91.94 81 GLY A N 1
ATOM 613 C CA . GLY A 1 81 ? 12.489 4.768 -16.153 1.00 91.94 81 GLY A CA 1
ATOM 614 C C . GLY A 1 81 ? 11.436 4.786 -15.046 1.00 91.94 81 GLY A C 1
ATOM 615 O O . GLY A 1 81 ? 10.953 3.730 -14.636 1.00 91.94 81 GLY A O 1
ATOM 616 N N . TYR A 1 82 ? 11.025 5.976 -14.595 1.00 94.50 82 TYR A N 1
ATOM 617 C CA . TYR A 1 82 ? 9.972 6.096 -13.586 1.00 94.50 82 TYR A CA 1
ATOM 618 C C . TYR A 1 82 ? 8.589 5.696 -14.127 1.00 94.50 82 TYR A C 1
ATOM 620 O O . TYR A 1 82 ? 7.813 5.072 -13.406 1.00 94.50 82 TYR A O 1
ATOM 628 N N . GLY A 1 83 ? 8.306 5.956 -15.409 1.00 94.25 83 GLY A N 1
ATOM 629 C CA . GLY A 1 83 ? 7.079 5.512 -16.074 1.00 94.25 83 GLY A CA 1
ATOM 630 C C . GLY A 1 83 ? 6.864 3.999 -15.983 1.00 94.25 83 GLY A C 1
ATOM 631 O O . GLY A 1 83 ? 5.752 3.561 -15.699 1.00 94.25 83 GLY A O 1
ATOM 632 N N . GLY A 1 84 ? 7.932 3.201 -16.106 1.00 93.38 84 GLY A N 1
ATOM 633 C CA . GLY A 1 84 ? 7.868 1.749 -15.906 1.00 93.38 84 GLY A CA 1
ATOM 634 C C . GLY A 1 84 ? 7.490 1.342 -14.475 1.00 93.38 84 GLY A C 1
ATOM 635 O O . GLY A 1 84 ? 6.681 0.435 -14.288 1.00 93.38 84 GLY A O 1
ATOM 636 N N . VAL A 1 85 ? 8.015 2.041 -13.461 1.00 94.56 85 VAL A N 1
ATOM 637 C CA . VAL A 1 85 ? 7.652 1.814 -12.047 1.00 94.56 85 VAL A CA 1
ATOM 638 C C . VAL A 1 85 ? 6.178 2.145 -11.813 1.00 94.56 85 VAL A C 1
ATOM 640 O O . VAL A 1 85 ? 5.453 1.361 -11.203 1.00 94.56 85 VAL A O 1
ATOM 643 N N . VAL A 1 86 ? 5.712 3.287 -12.324 1.00 95.06 86 VAL A N 1
ATOM 644 C CA . VAL A 1 86 ? 4.306 3.695 -12.206 1.00 95.06 86 VAL A CA 1
ATOM 645 C C . VAL A 1 86 ? 3.398 2.691 -12.904 1.00 95.06 86 VAL A C 1
ATOM 647 O O . VAL A 1 86 ? 2.400 2.288 -12.319 1.00 95.06 86 VAL A O 1
ATOM 650 N N . ALA A 1 87 ? 3.764 2.219 -14.096 1.00 95.56 87 ALA A N 1
ATOM 651 C CA . ALA A 1 87 ? 2.998 1.215 -14.823 1.00 95.56 87 ALA A CA 1
ATOM 652 C C . ALA A 1 87 ? 2.824 -0.082 -14.010 1.00 95.56 87 ALA A C 1
ATOM 654 O O . ALA A 1 87 ? 1.721 -0.630 -13.963 1.00 95.56 87 ALA A O 1
ATOM 655 N N . LEU A 1 88 ? 3.868 -0.532 -13.300 1.00 95.38 88 LEU A N 1
ATOM 656 C CA . LEU A 1 88 ? 3.788 -1.678 -12.384 1.00 95.38 88 LEU A CA 1
ATOM 657 C C . LEU A 1 88 ? 2.823 -1.434 -11.225 1.00 95.38 88 LEU A C 1
ATOM 659 O O . LEU A 1 88 ? 1.980 -2.285 -10.931 1.00 95.38 88 LEU A O 1
ATOM 663 N N . ILE A 1 89 ? 2.929 -0.265 -10.589 1.00 95.25 89 ILE A N 1
ATOM 664 C CA . ILE A 1 89 ? 2.041 0.130 -9.494 1.00 95.25 89 ILE A CA 1
ATOM 665 C C . ILE A 1 89 ? 0.596 0.171 -9.994 1.00 95.25 89 ILE A C 1
ATOM 667 O O . ILE A 1 89 ? -0.274 -0.458 -9.400 1.00 95.25 89 ILE A O 1
ATOM 671 N N . THR A 1 90 ? 0.338 0.838 -11.118 1.00 96.56 90 THR A N 1
ATOM 672 C CA . THR A 1 90 ? -0.987 0.936 -11.736 1.00 96.56 90 THR A CA 1
ATOM 673 C C . THR A 1 90 ? -1.557 -0.438 -12.075 1.00 96.56 90 THR A C 1
ATOM 675 O O . THR A 1 90 ? -2.717 -0.698 -11.759 1.00 96.56 90 THR A O 1
ATOM 678 N N . ALA A 1 91 ? -0.759 -1.342 -12.649 1.00 96.25 91 ALA A N 1
ATOM 679 C CA . ALA A 1 91 ? -1.198 -2.699 -12.962 1.00 96.25 91 ALA A CA 1
ATOM 680 C C . ALA A 1 91 ? -1.680 -3.447 -11.706 1.00 96.25 91 ALA A C 1
ATOM 682 O O . ALA A 1 91 ? -2.761 -4.042 -11.708 1.00 96.25 91 ALA A O 1
ATOM 683 N N . ALA A 1 92 ? -0.913 -3.368 -10.613 1.00 95.50 92 ALA A N 1
ATOM 684 C CA . ALA A 1 92 ? -1.280 -3.988 -9.343 1.00 95.50 92 ALA A CA 1
ATOM 685 C C . ALA A 1 92 ? -2.528 -3.337 -8.726 1.00 95.50 92 ALA A C 1
ATOM 687 O O . ALA A 1 92 ? -3.395 -4.043 -8.212 1.00 95.50 92 ALA A O 1
ATOM 688 N N . GLN A 1 93 ? -2.657 -2.009 -8.812 1.00 95.50 93 GLN A N 1
ATOM 689 C CA . GLN A 1 93 ? -3.818 -1.277 -8.295 1.00 95.50 93 GLN A CA 1
ATOM 690 C C . GLN A 1 93 ? -5.109 -1.607 -9.053 1.00 95.50 93 GLN A C 1
ATOM 692 O O . GLN A 1 93 ? -6.150 -1.781 -8.425 1.00 95.50 93 GLN A O 1
ATOM 697 N N . ILE A 1 94 ? -5.055 -1.768 -10.380 1.00 95.50 94 ILE A N 1
ATOM 698 C CA . ILE A 1 94 ? -6.211 -2.211 -11.178 1.00 95.50 94 ILE A CA 1
ATOM 699 C C . ILE A 1 94 ? -6.667 -3.598 -10.715 1.00 95.50 94 ILE A C 1
ATOM 701 O O . ILE A 1 94 ? -7.851 -3.798 -10.434 1.00 95.50 94 ILE A O 1
ATOM 705 N N . ALA A 1 95 ? -5.730 -4.542 -10.576 1.00 94.06 95 ALA A N 1
ATOM 706 C CA . ALA A 1 95 ? -6.041 -5.883 -10.088 1.00 94.06 95 ALA A CA 1
ATOM 707 C C . ALA A 1 95 ? -6.634 -5.844 -8.668 1.00 94.06 95 ALA A C 1
ATOM 709 O O . ALA A 1 95 ? -7.643 -6.494 -8.399 1.00 94.06 95 ALA A O 1
ATOM 710 N N . MET A 1 96 ? -6.066 -5.030 -7.776 1.00 94.19 96 MET A N 1
ATOM 711 C CA . MET A 1 96 ? -6.541 -4.850 -6.403 1.00 94.19 96 MET A CA 1
ATOM 712 C C . MET A 1 96 ? -7.954 -4.255 -6.339 1.00 94.19 96 MET A C 1
ATOM 714 O O . MET A 1 96 ? -8.777 -4.719 -5.547 1.00 94.19 96 MET A O 1
ATOM 718 N N . MET A 1 97 ? -8.251 -3.261 -7.179 1.00 93.06 97 MET A N 1
ATOM 719 C CA . MET A 1 97 ? -9.556 -2.602 -7.237 1.00 93.06 97 MET A CA 1
ATOM 720 C C . MET A 1 97 ? -10.668 -3.581 -7.617 1.00 93.06 97 MET A C 1
ATOM 722 O O . MET A 1 97 ? -11.719 -3.586 -6.976 1.00 93.06 97 MET A O 1
ATOM 726 N N . VAL A 1 98 ? -10.418 -4.438 -8.609 1.00 88.19 98 VAL A N 1
ATOM 727 C CA . VAL A 1 98 ? -11.376 -5.458 -9.059 1.00 88.19 98 VAL A CA 1
ATOM 728 C C . VAL A 1 98 ? -11.489 -6.597 -8.044 1.00 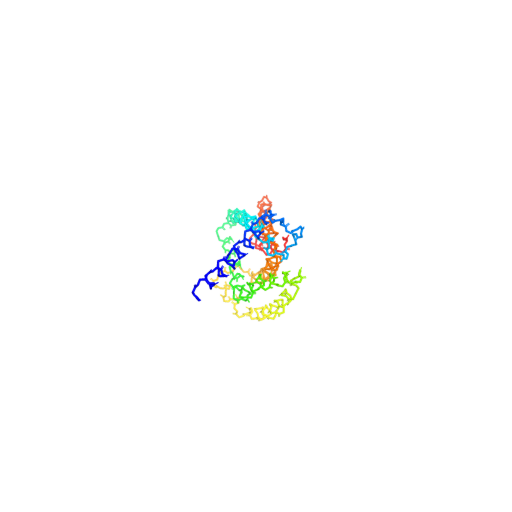88.19 98 VAL A C 1
ATOM 730 O O . VAL A 1 98 ? -12.589 -7.028 -7.708 1.00 88.19 98 VAL A O 1
ATOM 733 N N . ALA A 1 99 ? -10.358 -7.075 -7.527 1.00 84.19 99 ALA A N 1
ATOM 734 C CA . ALA A 1 99 ? -10.317 -8.266 -6.691 1.00 84.19 99 ALA A CA 1
ATOM 735 C C . ALA A 1 99 ? -10.746 -8.013 -5.242 1.00 84.19 99 ALA A C 1
ATOM 737 O O . ALA A 1 99 ? -11.509 -8.792 -4.682 1.00 84.19 99 ALA A O 1
ATOM 738 N N . VAL A 1 100 ? -10.242 -6.955 -4.604 1.00 83.81 100 VAL A N 1
ATOM 739 C CA . VAL A 1 100 ? -10.187 -6.874 -3.133 1.00 83.81 100 VAL A CA 1
ATOM 740 C C . VAL A 1 100 ? -10.946 -5.682 -2.566 1.00 83.81 100 VAL A C 1
ATOM 742 O O . VAL A 1 100 ? -11.530 -5.796 -1.483 1.00 83.81 100 VAL A O 1
ATOM 745 N N . SER A 1 101 ? -10.982 -4.553 -3.274 1.00 86.81 101 SER A N 1
ATOM 746 C CA . SER A 1 101 ? -11.494 -3.300 -2.706 1.00 86.81 101 SER A CA 1
ATOM 747 C C . SER A 1 101 ? -12.962 -3.373 -2.272 1.00 86.81 101 SER A C 1
ATOM 749 O O . SER A 1 101 ? -13.310 -2.793 -1.243 1.00 86.81 101 SER A O 1
ATOM 751 N N . TRP A 1 102 ? -13.804 -4.150 -2.958 1.00 88.19 102 TRP A N 1
ATOM 752 C CA . TRP A 1 102 ? -15.239 -4.255 -2.659 1.00 88.19 102 TRP A CA 1
ATOM 753 C C . TRP A 1 102 ? -15.563 -4.923 -1.308 1.00 88.19 102 TRP A C 1
ATOM 755 O O . TRP A 1 102 ? -16.597 -4.625 -0.717 1.00 88.19 102 TRP A O 1
ATOM 765 N N . THR A 1 103 ? -14.671 -5.762 -0.765 1.00 90.19 103 THR A N 1
ATOM 766 C CA . THR A 1 103 ? -14.837 -6.359 0.582 1.00 90.19 103 THR A CA 1
ATOM 767 C C . THR A 1 103 ? -14.155 -5.558 1.687 1.00 90.19 103 THR A C 1
ATOM 769 O O . THR A 1 103 ? -14.318 -5.854 2.867 1.00 90.19 103 THR A O 1
ATOM 772 N N . SER A 1 104 ? -13.336 -4.566 1.335 1.00 87.38 104 SER A N 1
ATOM 773 C CA . SER A 1 104 ? -12.461 -3.912 2.308 1.00 87.38 104 SER A CA 1
ATOM 774 C C . SER A 1 104 ? -13.227 -3.025 3.295 1.00 87.38 104 SER A C 1
ATOM 776 O O . SER A 1 104 ? -12.938 -3.056 4.491 1.00 87.38 104 SER A O 1
ATOM 778 N N . ILE A 1 105 ? -14.237 -2.295 2.811 1.00 87.50 105 ILE A N 1
ATOM 779 C CA . ILE A 1 105 ? -14.974 -1.293 3.593 1.00 87.50 105 ILE A CA 1
ATOM 780 C C . ILE A 1 105 ? -15.894 -1.912 4.653 1.00 87.50 105 ILE A C 1
ATOM 782 O O . ILE A 1 105 ? -16.160 -1.299 5.687 1.00 87.50 105 ILE A O 1
ATOM 786 N N . SER A 1 106 ? -16.352 -3.147 4.430 1.00 90.88 106 SER A N 1
ATOM 787 C CA . SER A 1 106 ? -17.227 -3.848 5.370 1.00 90.88 106 SER A CA 1
ATOM 788 C C . SER A 1 106 ? -16.513 -4.161 6.686 1.00 90.88 106 SER A C 1
ATOM 790 O O . SER A 1 106 ? -17.148 -4.147 7.735 1.00 90.88 106 SER A O 1
ATOM 792 N N . VAL A 1 107 ? -15.190 -4.355 6.666 1.00 93.75 107 VAL A N 1
ATOM 793 C CA . VAL A 1 107 ? -14.411 -4.657 7.876 1.00 93.75 107 VAL A CA 1
ATOM 794 C C . VAL A 1 107 ? -14.268 -3.468 8.803 1.00 93.75 107 VAL A C 1
ATOM 796 O O . VAL A 1 107 ? -14.357 -3.656 10.011 1.00 93.75 107 VAL A O 1
ATOM 799 N N . ALA A 1 108 ? -14.108 -2.253 8.280 1.00 92.38 108 ALA A N 1
ATOM 800 C CA . ALA A 1 108 ? -14.093 -1.072 9.138 1.00 92.38 108 ALA A CA 1
ATOM 801 C C . ALA A 1 108 ? -15.436 -0.910 9.870 1.00 92.38 108 ALA A C 1
ATOM 803 O O . ALA A 1 108 ? -15.462 -0.650 11.071 1.00 92.38 108 ALA A O 1
ATOM 804 N N . ARG A 1 109 ? -16.553 -1.134 9.163 1.00 93.06 109 ARG A N 1
ATOM 805 C CA . ARG A 1 109 ? -17.902 -1.032 9.730 1.00 93.06 109 ARG A CA 1
ATOM 806 C C . ARG A 1 109 ? -18.207 -2.151 10.728 1.00 93.06 109 ARG A C 1
ATOM 808 O O . ARG A 1 109 ? -18.404 -1.873 11.907 1.00 93.06 109 ARG A O 1
ATOM 815 N N . TYR A 1 110 ? -18.222 -3.403 10.271 1.00 95.75 110 TYR A N 1
ATOM 816 C CA . TYR A 1 110 ? -18.571 -4.550 11.115 1.00 95.75 110 TYR A CA 1
ATOM 817 C C . TYR A 1 110 ? -17.529 -4.803 12.205 1.00 95.75 110 TYR A C 1
ATOM 819 O O . TYR A 1 110 ? -17.879 -5.219 13.304 1.00 95.75 110 TYR A O 1
ATOM 827 N N . GLY A 1 111 ? -16.262 -4.471 11.946 1.00 95.50 111 GLY A N 1
ATOM 828 C CA . GLY A 1 111 ? -15.205 -4.555 12.945 1.00 95.50 111 GLY A CA 1
ATOM 829 C C . GLY A 1 111 ? -15.414 -3.558 14.079 1.00 95.50 111 GLY A C 1
ATOM 830 O O . GLY A 1 111 ? -15.198 -3.916 15.229 1.00 95.50 111 GLY A O 1
ATOM 831 N N . CYS A 1 112 ? -15.897 -2.344 13.793 1.00 94.19 112 CYS A N 1
ATOM 832 C CA . CYS A 1 112 ? -16.234 -1.376 14.838 1.00 94.19 112 CYS A CA 1
ATOM 833 C C . CYS A 1 112 ? -17.421 -1.853 15.689 1.00 94.19 112 CYS A C 1
ATOM 835 O O . CYS A 1 112 ? -17.361 -1.791 16.918 1.00 94.19 112 CYS A O 1
ATOM 837 N N . GLU A 1 113 ? -18.468 -2.388 15.051 1.00 94.25 113 GLU A N 1
ATOM 838 C CA . GLU A 1 113 ? -19.628 -2.970 15.742 1.00 94.25 113 GLU A CA 1
ATOM 839 C C . GLU A 1 113 ? -19.215 -4.149 16.646 1.00 94.25 113 GLU A C 1
ATOM 841 O O . GLU A 1 113 ? -19.604 -4.212 17.815 1.00 94.25 113 GLU A O 1
ATOM 846 N N . GLU A 1 114 ? -18.372 -5.056 16.141 1.00 94.38 114 GLU A N 1
ATOM 847 C CA . GLU A 1 114 ? -17.818 -6.167 16.920 1.00 94.38 114 GLU A CA 1
ATOM 848 C C . GLU A 1 114 ? -16.949 -5.660 18.076 1.00 94.38 114 GLU A C 1
ATOM 850 O O . GLU A 1 114 ? -17.140 -6.089 19.214 1.00 94.38 114 GLU A O 1
ATOM 855 N N . PHE A 1 115 ? -16.058 -4.701 17.814 1.00 94.81 115 PHE A N 1
ATOM 856 C CA . PHE A 1 115 ? -15.140 -4.149 18.805 1.00 94.81 115 PHE A CA 1
ATOM 857 C C . PHE A 1 115 ? -15.872 -3.475 19.966 1.00 94.81 115 PHE A C 1
ATOM 859 O O . PHE A 1 115 ? -15.476 -3.649 21.117 1.00 94.81 115 PHE A O 1
ATOM 866 N N . VAL A 1 116 ? -16.952 -2.739 19.693 1.00 93.50 116 VAL A N 1
ATOM 867 C CA . VAL A 1 116 ? -17.797 -2.129 20.734 1.00 93.50 116 VAL A CA 1
ATOM 868 C C . VAL A 1 116 ? -18.470 -3.200 21.597 1.00 93.50 116 VAL A C 1
ATOM 870 O O . VAL A 1 116 ? -18.582 -3.019 22.806 1.00 93.50 116 VAL A O 1
ATOM 873 N N . ARG A 1 117 ? -18.878 -4.330 21.005 1.00 91.81 117 ARG A N 1
ATOM 874 C CA . ARG A 1 117 ? -19.575 -5.412 21.716 1.00 91.81 117 ARG A CA 1
ATOM 875 C C . ARG A 1 117 ? -18.642 -6.333 22.508 1.00 91.81 117 ARG A C 1
ATOM 877 O O . ARG A 1 117 ? -19.008 -6.765 23.594 1.00 91.81 117 ARG A O 1
ATOM 884 N N . THR A 1 118 ? -17.490 -6.702 21.951 1.00 91.94 118 THR A N 1
ATOM 885 C CA . THR A 1 118 ? -16.626 -7.778 22.484 1.00 91.94 118 THR A CA 1
ATOM 886 C C . THR A 1 118 ? -15.230 -7.300 22.880 1.00 91.94 118 THR A C 1
ATOM 888 O O . THR A 1 118 ? -14.488 -8.031 23.533 1.00 91.94 118 THR A O 1
ATOM 891 N N . GLY A 1 119 ? -14.831 -6.092 22.472 1.00 90.88 119 GLY A N 1
ATOM 892 C CA . GLY A 1 119 ? -13.460 -5.600 22.605 1.00 90.88 119 GLY A CA 1
ATOM 893 C C . GLY A 1 119 ? -12.459 -6.204 21.626 1.00 90.88 119 GLY A C 1
ATOM 894 O O . GLY A 1 119 ? -11.270 -5.898 21.719 1.00 90.88 119 GLY A O 1
ATOM 895 N N . GLN A 1 120 ? -12.913 -7.047 20.701 1.00 92.88 120 GLN A N 1
ATOM 896 C CA . GLN A 1 120 ? -12.086 -7.745 19.723 1.00 92.88 120 GLN A CA 1
ATOM 897 C C . GLN A 1 120 ? -12.699 -7.613 18.324 1.00 92.88 120 GLN A C 1
ATOM 899 O O . GLN A 1 120 ? -13.872 -7.291 18.179 1.00 92.88 120 GLN A O 1
ATOM 904 N N . ILE A 1 121 ? -11.893 -7.864 17.292 1.00 94.81 121 ILE A N 1
ATOM 905 C CA . ILE A 1 121 ? -12.329 -7.860 15.881 1.00 94.81 121 ILE A CA 1
ATOM 906 C C . ILE A 1 121 ? -12.073 -9.209 15.199 1.00 94.81 121 ILE A C 1
ATOM 908 O O . ILE A 1 121 ? -11.943 -9.284 13.978 1.00 94.81 121 ILE A O 1
ATOM 912 N N . ALA A 1 122 ? -11.889 -10.267 15.994 1.00 94.81 122 ALA A N 1
ATOM 913 C CA . ALA A 1 122 ? -11.410 -11.550 15.500 1.00 94.81 122 ALA A CA 1
ATOM 914 C C . ALA A 1 122 ? -12.392 -12.157 14.492 1.00 94.81 122 ALA A C 1
ATOM 916 O O . ALA A 1 122 ? -11.967 -12.613 13.432 1.00 94.81 122 ALA A O 1
ATOM 917 N N . SER A 1 123 ? -13.696 -12.120 14.773 1.00 95.94 123 SER A N 1
ATOM 918 C CA . SER A 1 123 ? -14.697 -12.720 13.891 1.00 95.94 123 SER A CA 1
ATOM 919 C C . SER A 1 123 ? -14.734 -12.012 12.538 1.00 95.94 123 SER A C 1
ATOM 921 O O . SER A 1 123 ? -14.630 -12.667 11.500 1.00 95.94 123 SER A O 1
ATOM 923 N N . THR A 1 124 ? -14.782 -10.679 12.529 1.00 96.06 124 THR A N 1
ATOM 924 C CA . THR A 1 124 ? -14.785 -9.876 11.299 1.00 96.06 124 THR A CA 1
ATOM 925 C C . THR A 1 124 ? -13.481 -10.043 10.516 1.00 96.06 124 THR A C 1
ATOM 927 O O . THR A 1 124 ? -13.508 -10.188 9.291 1.00 96.06 124 THR A O 1
ATOM 930 N N . PHE A 1 125 ? -12.339 -10.067 11.211 1.00 95.94 125 PHE A N 1
ATOM 931 C CA . PHE A 1 125 ? -11.020 -10.254 10.606 1.00 95.94 125 PHE A CA 1
ATOM 932 C C . PHE A 1 125 ? -10.920 -11.602 9.881 1.00 95.94 125 PHE A C 1
ATOM 934 O O . PHE A 1 125 ? -10.665 -11.637 8.674 1.00 95.94 125 PHE A O 1
ATOM 941 N N . TRP A 1 126 ? -11.200 -12.702 10.587 1.00 96.69 126 TRP A N 1
ATOM 942 C CA . TRP A 1 126 ? -11.125 -14.053 10.027 1.00 96.69 126 TRP A CA 1
ATOM 943 C C . TRP A 1 126 ? -12.177 -14.292 8.944 1.00 96.69 126 TRP A C 1
ATOM 945 O O . TRP A 1 126 ? -11.869 -14.913 7.930 1.00 96.69 126 TRP A O 1
ATOM 955 N N . THR A 1 127 ? -13.383 -13.740 9.096 1.00 95.88 127 THR A N 1
ATOM 956 C CA . THR A 1 127 ? -14.430 -13.833 8.067 1.00 95.88 127 THR A CA 1
ATOM 957 C C . THR A 1 127 ? -13.971 -13.194 6.761 1.00 95.88 127 THR A C 1
ATOM 959 O O . THR A 1 127 ? -14.081 -13.813 5.701 1.00 95.88 127 THR A O 1
ATOM 962 N N . ARG A 1 128 ? -13.386 -11.987 6.807 1.00 94.75 128 ARG A N 1
ATOM 963 C CA . ARG A 1 128 ? -12.822 -11.384 5.593 1.00 94.75 128 ARG A CA 1
ATOM 964 C C . ARG A 1 128 ? -11.666 -12.208 5.053 1.00 94.75 128 ARG A C 1
ATOM 966 O O . ARG A 1 128 ? -11.586 -12.335 3.839 1.00 94.75 128 ARG A O 1
ATOM 973 N N . LEU A 1 129 ? -10.792 -12.763 5.891 1.00 95.19 129 LEU A N 1
ATOM 974 C CA . LEU A 1 129 ? -9.674 -13.572 5.404 1.00 95.19 129 LEU A CA 1
ATOM 975 C C . LEU A 1 129 ? -10.160 -14.818 4.643 1.00 95.19 129 LEU A C 1
ATOM 977 O O . LEU A 1 129 ? -9.636 -15.114 3.571 1.00 95.19 129 LEU A O 1
ATOM 981 N N . ILE A 1 130 ? -11.207 -15.484 5.138 1.00 96.19 130 ILE A N 1
ATOM 982 C CA . ILE A 1 130 ? -11.843 -16.641 4.484 1.00 96.19 130 ILE A CA 1
ATOM 983 C C . ILE A 1 130 ? -12.480 -16.260 3.141 1.00 96.19 130 ILE A C 1
ATOM 985 O O . ILE A 1 130 ? -12.483 -17.077 2.230 1.00 96.19 130 ILE A O 1
ATOM 989 N N . ILE A 1 131 ? -12.987 -15.033 2.982 1.00 94.38 131 ILE A N 1
ATOM 990 C CA . ILE A 1 131 ? -13.511 -14.528 1.698 1.00 94.38 131 ILE A CA 1
ATOM 991 C C . ILE A 1 131 ? -12.368 -14.087 0.768 1.00 94.38 131 ILE A C 1
ATOM 993 O O . ILE A 1 131 ? -12.403 -14.310 -0.443 1.00 94.38 131 ILE A O 1
ATOM 997 N N . LEU A 1 132 ? -11.343 -13.453 1.332 1.00 94.62 132 LEU A N 1
ATOM 998 C CA . LEU A 1 132 ? -10.225 -12.863 0.608 1.00 94.62 132 LEU A CA 1
ATOM 999 C C . LEU A 1 132 ? -9.314 -13.928 -0.001 1.00 94.62 132 LEU A C 1
ATOM 1001 O O . LEU A 1 132 ? -8.915 -13.787 -1.151 1.00 94.62 132 LEU A O 1
ATOM 1005 N N . ALA A 1 133 ? -9.004 -14.990 0.744 1.00 94.94 133 ALA A N 1
ATOM 1006 C CA . ALA A 1 133 ? -8.115 -16.061 0.305 1.00 94.94 133 ALA A CA 1
ATOM 1007 C C . ALA A 1 133 ? -8.575 -16.767 -0.992 1.00 94.94 133 ALA A C 1
ATOM 1009 O O . ALA A 1 133 ? -7.784 -16.809 -1.935 1.00 94.94 133 ALA A O 1
ATOM 1010 N N . PRO A 1 134 ? -9.819 -17.279 -1.116 1.00 95.38 134 PRO A N 1
ATOM 1011 C CA . PRO A 1 134 ? -10.275 -17.922 -2.347 1.00 95.38 134 PRO A CA 1
ATOM 1012 C C . PRO A 1 134 ? -10.382 -16.931 -3.508 1.00 95.38 134 PRO A C 1
ATOM 1014 O O . PRO A 1 134 ? -10.040 -17.275 -4.634 1.00 95.38 134 PRO A O 1
ATOM 1017 N N . ASN A 1 135 ? -10.791 -15.688 -3.250 1.00 94.31 135 ASN A N 1
ATOM 1018 C CA . ASN A 1 135 ? -10.840 -14.652 -4.278 1.00 94.31 135 ASN A CA 1
ATOM 1019 C C . ASN A 1 135 ? -9.435 -14.339 -4.824 1.00 94.31 135 ASN A C 1
ATOM 1021 O O . ASN A 1 135 ? -9.207 -14.349 -6.032 1.00 94.31 135 ASN A O 1
ATOM 1025 N N . LEU A 1 136 ? -8.457 -14.173 -3.932 1.00 95.06 136 LEU A N 1
ATOM 1026 C CA . LEU A 1 136 ? -7.064 -13.976 -4.313 1.00 95.06 136 LEU A CA 1
ATOM 1027 C C . LEU A 1 136 ? -6.520 -15.176 -5.092 1.00 95.06 136 LEU A C 1
ATOM 1029 O O . LEU A 1 136 ? -5.849 -14.991 -6.103 1.00 95.06 136 LEU A O 1
ATOM 1033 N N . LEU A 1 137 ? -6.864 -16.399 -4.681 1.00 95.81 137 LEU A N 1
ATOM 1034 C CA . LEU A 1 137 ? -6.494 -17.614 -5.401 1.00 95.81 137 LEU A CA 1
ATOM 1035 C C . LEU A 1 137 ? -7.064 -17.628 -6.825 1.00 95.81 137 LEU A C 1
ATOM 1037 O O . LEU A 1 137 ? -6.331 -17.944 -7.757 1.00 95.81 137 LEU A O 1
ATOM 1041 N N . VAL A 1 138 ? -8.323 -17.226 -7.023 1.00 95.38 138 VAL A N 1
ATOM 1042 C CA . VAL A 1 138 ? -8.930 -17.102 -8.360 1.00 95.38 138 VAL A CA 1
ATOM 1043 C C . VAL A 1 138 ? -8.202 -16.052 -9.204 1.00 95.38 138 VAL A C 1
ATOM 1045 O O . VAL A 1 138 ? -7.900 -16.301 -10.371 1.00 95.38 138 VAL A O 1
ATOM 1048 N N . VAL A 1 139 ? -7.863 -14.898 -8.631 1.00 94.94 139 VAL A N 1
ATOM 1049 C CA . VAL A 1 139 ? -7.141 -13.822 -9.335 1.00 94.94 139 VAL A CA 1
ATOM 1050 C C . VAL A 1 139 ? -5.746 -14.271 -9.768 1.00 94.94 139 VAL A C 1
ATOM 1052 O O . VAL A 1 139 ? -5.348 -14.022 -10.907 1.00 94.94 139 VAL A O 1
ATOM 1055 N N . LEU A 1 140 ? -5.023 -14.974 -8.891 1.00 95.94 140 LEU A N 1
ATOM 1056 C CA . LEU A 1 140 ? -3.710 -15.544 -9.195 1.00 95.94 140 LEU A CA 1
ATOM 1057 C C . LEU A 1 140 ? -3.804 -16.669 -10.232 1.00 95.94 140 LEU A C 1
ATOM 1059 O O . LEU A 1 140 ? -3.032 -16.682 -11.187 1.00 95.94 140 LEU A O 1
ATOM 1063 N N . ALA A 1 141 ? -4.767 -17.581 -10.091 1.00 96.62 141 ALA A N 1
ATOM 1064 C CA . ALA A 1 141 ? -4.967 -18.690 -11.024 1.00 96.62 141 ALA A CA 1
ATOM 1065 C C . ALA A 1 141 ? -5.343 -18.198 -12.430 1.00 96.62 141 ALA A C 1
ATOM 1067 O O . ALA A 1 141 ? -4.955 -18.798 -13.430 1.00 96.62 141 ALA A O 1
ATOM 1068 N N . THR A 1 142 ? -6.062 -17.078 -12.517 1.00 96.50 142 THR A N 1
ATOM 1069 C CA . THR A 1 142 ? -6.453 -16.455 -13.788 1.00 96.50 142 THR A CA 1
ATOM 1070 C C . THR A 1 142 ? -5.428 -15.450 -14.324 1.00 96.50 142 THR A C 1
ATOM 1072 O O . THR A 1 142 ? -5.603 -14.950 -15.438 1.00 96.50 142 THR A O 1
ATOM 1075 N N . ALA A 1 143 ? -4.331 -15.187 -13.598 1.00 96.88 143 ALA A N 1
ATOM 1076 C CA . ALA A 1 143 ? -3.274 -14.256 -14.004 1.00 96.88 143 ALA A CA 1
ATOM 1077 C C . ALA A 1 143 ? -2.731 -14.490 -15.423 1.00 96.88 143 ALA A C 1
ATOM 1079 O O . ALA A 1 143 ? -2.595 -13.503 -16.149 1.00 96.88 143 ALA A O 1
ATOM 1080 N N . PRO A 1 144 ? -2.507 -15.735 -15.897 1.00 96.88 144 PRO A N 1
ATOM 1081 C CA . PRO A 1 144 ? -2.050 -15.974 -17.267 1.00 96.88 144 PRO A CA 1
ATOM 1082 C C . PRO A 1 144 ? -2.977 -15.410 -18.356 1.00 96.88 144 PRO A C 1
ATOM 1084 O O . PRO A 1 144 ? -2.521 -15.152 -19.467 1.00 96.88 144 PRO A O 1
ATOM 1087 N N . PHE A 1 145 ? -4.261 -15.179 -18.061 1.00 96.38 145 PHE A N 1
ATOM 1088 C CA . PHE A 1 145 ? -5.217 -14.638 -19.028 1.00 96.38 145 PHE A CA 1
ATOM 1089 C C . PHE A 1 145 ? -5.225 -13.107 -19.062 1.00 96.38 145 PHE A C 1
ATOM 1091 O O . PHE A 1 145 ? -5.248 -12.514 -20.143 1.00 96.38 145 PHE A O 1
ATOM 1098 N N . TRP A 1 146 ? -5.233 -12.441 -17.909 1.00 95.75 146 TRP A N 1
ATOM 1099 C CA . TRP A 1 146 ? -5.392 -10.983 -17.852 1.00 95.75 146 TRP A CA 1
ATOM 1100 C C . TRP A 1 146 ? -4.057 -10.234 -17.774 1.00 95.75 146 TRP A C 1
ATOM 1102 O O . TRP A 1 146 ? -3.926 -9.165 -18.372 1.00 95.75 146 TRP A O 1
ATOM 1112 N N . LEU A 1 147 ? -3.046 -10.794 -17.105 1.00 96.00 147 LEU A N 1
ATOM 1113 C CA . LEU A 1 147 ? -1.780 -10.107 -16.846 1.00 96.00 147 LEU A CA 1
ATOM 1114 C C . LEU A 1 147 ? -0.974 -9.819 -18.122 1.00 96.00 147 LEU A C 1
ATOM 1116 O O . LEU A 1 147 ? -0.485 -8.698 -18.234 1.00 96.00 147 LEU A O 1
ATOM 1120 N N . PRO A 1 148 ? -0.871 -10.721 -19.124 1.00 95.75 148 PRO A N 1
ATOM 1121 C CA . PRO A 1 148 ? -0.173 -10.399 -20.372 1.00 95.75 148 PRO A CA 1
ATOM 1122 C C . PRO A 1 148 ? -0.845 -9.271 -21.162 1.00 95.75 148 PRO A C 1
ATOM 1124 O O . PRO A 1 148 ? -0.165 -8.426 -21.740 1.00 95.75 148 PRO A O 1
ATOM 1127 N N . ARG A 1 149 ? -2.184 -9.218 -21.153 1.00 95.75 149 ARG A N 1
ATOM 1128 C CA . ARG A 1 149 ? -2.943 -8.141 -21.808 1.00 95.75 149 ARG A CA 1
ATOM 1129 C C . ARG A 1 149 ? -2.691 -6.806 -21.118 1.00 95.75 149 ARG A C 1
ATOM 1131 O O . ARG A 1 149 ? -2.398 -5.818 -21.782 1.00 95.75 149 ARG A O 1
ATOM 1138 N N . LEU A 1 150 ? -2.748 -6.800 -19.787 1.00 95.19 150 LEU A N 1
ATOM 1139 C CA . LEU A 1 150 ? -2.448 -5.620 -18.983 1.00 95.19 150 LEU A CA 1
ATOM 1140 C C . LEU A 1 150 ? -0.994 -5.164 -19.177 1.00 95.19 150 LEU A C 1
ATOM 1142 O O . LEU A 1 150 ? -0.740 -3.970 -19.309 1.00 95.19 150 LEU A O 1
ATOM 1146 N N . ALA A 1 151 ? -0.062 -6.116 -19.266 1.00 95.56 151 ALA A N 1
ATOM 1147 C CA . ALA A 1 151 ? 1.349 -5.852 -19.508 1.00 95.56 151 ALA A CA 1
ATOM 1148 C C . ALA A 1 151 ? 1.601 -5.178 -20.862 1.00 95.56 151 ALA A C 1
ATOM 1150 O O . ALA A 1 151 ? 2.393 -4.241 -20.930 1.00 95.56 151 ALA A O 1
ATOM 1151 N N . GLY A 1 152 ? 0.901 -5.619 -21.912 1.00 94.75 152 GLY A N 1
ATOM 1152 C CA . GLY A 1 152 ? 0.966 -5.001 -23.237 1.00 94.75 152 GLY A CA 1
ATOM 1153 C C . GLY A 1 152 ? 0.360 -3.597 -23.269 1.00 94.75 152 GLY A C 1
ATOM 1154 O O . GLY A 1 152 ? 0.972 -2.685 -23.811 1.00 94.75 152 GLY A O 1
ATOM 1155 N N . ILE A 1 153 ? -0.805 -3.395 -22.641 1.00 96.12 153 ILE A N 1
ATOM 1156 C CA . ILE A 1 153 ? -1.478 -2.082 -22.600 1.00 96.12 153 ILE A CA 1
ATOM 1157 C C . ILE A 1 153 ? -0.627 -1.043 -21.859 1.00 96.12 153 ILE A C 1
ATOM 1159 O O . ILE A 1 153 ? -0.508 0.095 -22.307 1.00 96.12 153 ILE A O 1
ATOM 1163 N N . LEU A 1 154 ? -0.033 -1.428 -20.727 1.00 94.81 154 LEU A N 1
ATOM 1164 C CA . LEU A 1 154 ? 0.754 -0.527 -19.882 1.00 94.81 154 LEU A CA 1
ATOM 1165 C C . LEU A 1 154 ? 2.241 -0.465 -20.264 1.00 94.81 154 LEU A C 1
ATOM 1167 O O . LEU A 1 154 ? 2.988 0.261 -19.613 1.00 94.81 154 LEU A O 1
ATOM 1171 N N . ASN A 1 155 ? 2.670 -1.202 -21.298 1.00 94.38 155 ASN A N 1
ATOM 1172 C CA . ASN A 1 155 ? 4.074 -1.341 -21.704 1.00 94.38 155 ASN A CA 1
ATOM 1173 C C . ASN A 1 155 ? 4.998 -1.660 -20.514 1.00 94.38 155 ASN A C 1
ATOM 1175 O O . ASN A 1 155 ? 5.979 -0.958 -20.258 1.00 94.38 155 ASN A O 1
ATOM 1179 N N . LEU A 1 156 ? 4.657 -2.705 -19.751 1.00 93.75 156 LEU A N 1
ATOM 1180 C CA . LEU A 1 156 ? 5.425 -3.073 -18.562 1.00 93.75 156 LEU A CA 1
ATOM 1181 C C . LEU A 1 156 ? 6.879 -3.434 -18.915 1.00 93.75 156 LEU A C 1
ATOM 1183 O O . LEU A 1 156 ? 7.125 -4.035 -19.966 1.00 93.75 156 LEU A O 1
ATOM 1187 N N . PRO A 1 157 ? 7.844 -3.146 -18.020 1.00 90.69 157 PRO A N 1
ATOM 1188 C CA . PRO A 1 157 ? 9.227 -3.563 -18.213 1.00 90.69 157 PRO A CA 1
ATOM 1189 C C . PRO A 1 157 ? 9.344 -5.080 -18.465 1.00 90.69 157 PRO A C 1
ATOM 1191 O O . PRO A 1 157 ? 8.587 -5.864 -17.879 1.00 90.69 157 PRO A O 1
ATOM 1194 N N . PRO A 1 158 ? 10.299 -5.546 -19.284 1.00 87.69 158 PRO A N 1
ATOM 1195 C CA . PRO A 1 158 ? 10.500 -6.975 -19.504 1.00 87.69 158 PRO A CA 1
ATOM 1196 C C . PRO A 1 158 ? 10.723 -7.719 -18.183 1.00 87.69 158 PRO A C 1
ATOM 1198 O O . PRO A 1 158 ? 11.379 -7.205 -17.278 1.00 87.69 158 PRO A O 1
ATOM 1201 N N . ASN A 1 159 ? 10.187 -8.935 -18.067 1.00 88.94 159 ASN A N 1
ATOM 1202 C CA . ASN A 1 159 ? 10.328 -9.794 -16.883 1.00 88.94 159 ASN A CA 1
ATOM 1203 C C . ASN A 1 159 ? 9.782 -9.203 -15.568 1.00 88.94 159 ASN A C 1
ATOM 1205 O O . ASN A 1 159 ? 10.161 -9.675 -14.503 1.00 88.94 159 ASN A O 1
ATOM 1209 N N . SER A 1 160 ? 8.907 -8.193 -15.606 1.00 92.25 160 SER A N 1
ATOM 1210 C CA . SER A 1 160 ? 8.371 -7.532 -14.401 1.00 92.25 160 SER A CA 1
ATOM 1211 C C . SER A 1 160 ? 6.954 -7.977 -14.007 1.00 92.25 160 SER A C 1
ATOM 1213 O O . SER A 1 160 ? 6.410 -7.531 -13.001 1.00 92.25 160 SER A O 1
ATOM 1215 N N . THR A 1 161 ? 6.337 -8.891 -14.756 1.00 92.12 161 THR A N 1
ATOM 1216 C CA . THR A 1 161 ? 4.956 -9.346 -14.509 1.00 92.12 161 THR A CA 1
ATOM 1217 C C . THR A 1 161 ? 4.776 -9.991 -13.134 1.00 92.12 161 THR A C 1
ATOM 1219 O O . THR A 1 161 ? 3.769 -9.760 -12.470 1.00 92.12 161 THR A O 1
ATOM 1222 N N . TRP A 1 162 ? 5.764 -10.743 -12.650 1.00 93.44 162 TRP A N 1
ATOM 1223 C CA . TRP A 1 162 ? 5.720 -11.319 -11.304 1.00 93.44 162 TRP A CA 1
ATOM 1224 C C . TRP A 1 162 ? 5.821 -10.250 -10.201 1.00 93.44 162 TRP A C 1
ATOM 1226 O O . TRP A 1 162 ? 5.248 -10.452 -9.133 1.00 93.44 162 TRP A O 1
ATOM 1236 N N . LEU A 1 163 ? 6.453 -9.091 -10.456 1.00 94.50 163 LEU A N 1
ATOM 1237 C CA . LEU A 1 163 ? 6.449 -7.962 -9.514 1.00 94.50 163 LEU A CA 1
ATOM 1238 C C . LEU A 1 163 ? 5.049 -7.376 -9.352 1.00 94.50 163 LEU A C 1
ATOM 1240 O O . LEU A 1 163 ? 4.703 -6.960 -8.253 1.00 94.50 163 LEU A O 1
ATOM 1244 N N . VAL A 1 164 ? 4.225 -7.377 -10.406 1.00 95.56 164 VAL A N 1
ATOM 1245 C CA . VAL A 1 164 ? 2.814 -6.962 -10.304 1.00 95.56 164 VAL A CA 1
ATOM 1246 C C . VAL A 1 164 ? 2.069 -7.867 -9.329 1.00 95.56 164 VAL A C 1
ATOM 1248 O O . VAL A 1 164 ? 1.339 -7.377 -8.471 1.00 95.56 164 VAL A O 1
ATOM 1251 N N . LEU A 1 165 ? 2.281 -9.183 -9.425 1.00 95.56 165 LEU A N 1
ATOM 1252 C CA . LEU A 1 165 ? 1.664 -10.152 -8.518 1.00 95.56 165 LEU A CA 1
ATOM 1253 C C . LEU A 1 165 ? 2.200 -10.007 -7.089 1.00 95.56 165 LEU A C 1
ATOM 1255 O O . LEU A 1 165 ? 1.412 -9.995 -6.150 1.00 95.56 165 LEU A O 1
ATOM 1259 N N . ALA A 1 166 ? 3.510 -9.835 -6.912 1.00 95.00 166 ALA A N 1
ATOM 1260 C CA . ALA A 1 166 ? 4.107 -9.602 -5.598 1.00 95.00 166 ALA A CA 1
ATOM 1261 C C . ALA A 1 166 ? 3.566 -8.316 -4.948 1.00 95.00 166 ALA A C 1
ATOM 1263 O O . ALA A 1 166 ? 3.133 -8.335 -3.796 1.00 95.00 166 ALA A O 1
ATOM 1264 N N . LEU A 1 167 ? 3.514 -7.218 -5.708 1.00 94.50 167 LEU A N 1
ATOM 1265 C CA . LEU A 1 167 ? 2.971 -5.940 -5.256 1.00 94.50 167 LEU A CA 1
ATOM 1266 C C . LEU A 1 167 ? 1.480 -6.047 -4.922 1.00 94.50 167 LEU A C 1
ATOM 1268 O O . LEU A 1 167 ? 1.033 -5.486 -3.924 1.00 94.50 167 LEU A O 1
ATOM 1272 N N . LEU A 1 168 ? 0.707 -6.784 -5.725 1.00 95.12 168 LEU A N 1
ATOM 1273 C CA . LEU A 1 168 ? -0.691 -7.088 -5.433 1.00 95.12 168 LEU A CA 1
ATOM 1274 C C . LEU A 1 168 ? -0.816 -7.811 -4.088 1.00 95.12 168 LEU A C 1
ATOM 1276 O O . LEU A 1 168 ? -1.576 -7.359 -3.239 1.00 95.12 168 LEU A O 1
ATOM 1280 N N . LEU A 1 169 ? -0.064 -8.892 -3.869 1.00 94.94 169 LEU A N 1
ATOM 1281 C CA . LEU A 1 169 ? -0.123 -9.681 -2.634 1.00 94.94 169 LEU A CA 1
ATOM 1282 C C . LEU A 1 169 ? 0.188 -8.841 -1.395 1.00 94.94 169 LEU A C 1
ATOM 1284 O O . LEU A 1 169 ? -0.582 -8.855 -0.432 1.00 94.94 169 LEU A O 1
ATOM 1288 N N . VAL A 1 170 ? 1.276 -8.071 -1.444 1.00 94.62 170 VAL A N 1
ATOM 1289 C CA . VAL A 1 170 ? 1.671 -7.191 -0.340 1.00 94.62 170 VAL A CA 1
ATOM 1290 C C . VAL A 1 170 ? 0.599 -6.131 -0.087 1.00 94.62 170 VAL A C 1
ATOM 1292 O O . VAL A 1 170 ? 0.179 -5.951 1.054 1.00 94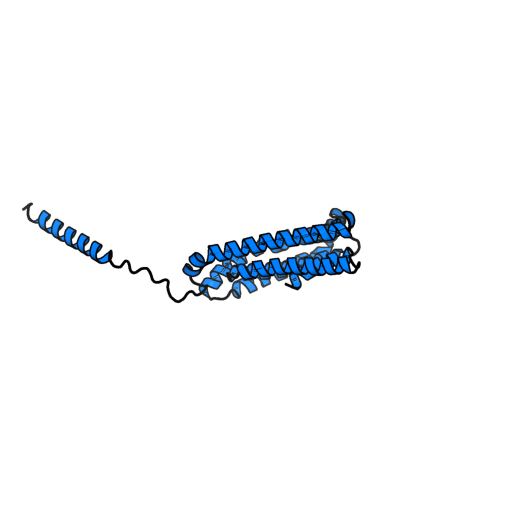.62 170 VAL A O 1
ATOM 1295 N N . ASN A 1 171 ? 0.081 -5.479 -1.131 1.00 93.31 171 ASN A N 1
ATOM 1296 C CA . ASN A 1 171 ? -0.955 -4.455 -0.972 1.00 93.31 171 ASN A CA 1
ATOM 1297 C C . ASN A 1 171 ? -2.273 -5.023 -0.439 1.00 93.31 171 ASN A C 1
ATOM 1299 O O . ASN A 1 171 ? -2.937 -4.375 0.370 1.00 93.31 171 ASN A O 1
ATOM 1303 N N . VAL A 1 172 ? -2.657 -6.227 -0.865 1.00 94.50 172 VAL A N 1
ATOM 1304 C CA . VAL A 1 172 ? -3.855 -6.925 -0.383 1.00 94.50 172 VAL A CA 1
ATOM 1305 C C . VAL A 1 172 ? -3.743 -7.241 1.105 1.00 94.50 172 VAL A C 1
ATOM 1307 O O . VAL A 1 172 ? -4.695 -7.019 1.859 1.00 94.50 172 VAL A O 1
ATOM 1310 N N . TRP A 1 173 ? -2.578 -7.709 1.541 1.00 93.44 173 TRP A N 1
ATOM 1311 C CA . TRP A 1 173 ? -2.306 -7.931 2.954 1.00 93.44 173 TRP A CA 1
ATOM 1312 C C . TRP A 1 173 ? -2.307 -6.618 3.744 1.00 93.44 173 TRP A C 1
ATOM 1314 O O . TRP A 1 173 ? -2.979 -6.498 4.770 1.00 93.44 173 TRP A O 1
ATOM 1324 N N . TRP A 1 174 ? -1.643 -5.590 3.220 1.00 93.50 174 TRP A N 1
ATOM 1325 C CA . TRP A 1 174 ? -1.539 -4.290 3.874 1.00 93.50 174 TRP A CA 1
ATOM 1326 C C . TRP A 1 174 ? -2.900 -3.618 4.067 1.00 93.50 174 TRP A C 1
ATOM 1328 O O . TRP A 1 174 ? -3.239 -3.192 5.172 1.00 93.50 174 TRP A O 1
ATOM 1338 N N . ILE A 1 175 ? -3.750 -3.596 3.035 1.00 92.31 175 ILE A N 1
ATOM 1339 C CA . ILE A 1 175 ? -5.112 -3.062 3.169 1.00 92.31 175 ILE A CA 1
ATOM 1340 C C . ILE A 1 175 ? -5.962 -3.912 4.119 1.00 92.31 175 ILE A C 1
ATOM 1342 O O . ILE A 1 175 ? -6.919 -3.414 4.710 1.00 92.31 175 ILE A O 1
ATOM 1346 N N . HIS A 1 176 ? -5.667 -5.204 4.277 1.00 93.94 176 HIS A N 1
ATOM 1347 C CA . HIS A 1 176 ? -6.356 -6.035 5.256 1.00 93.94 176 HIS A CA 1
ATOM 1348 C C . HIS A 1 176 ? -6.048 -5.575 6.685 1.00 93.94 176 HIS A C 1
ATOM 1350 O O . HIS A 1 176 ? -6.983 -5.309 7.446 1.00 93.94 176 HIS A O 1
ATOM 1356 N N . ILE A 1 177 ? -4.767 -5.347 6.991 1.00 93.31 177 ILE A N 1
ATOM 1357 C CA . ILE A 1 177 ? -4.306 -4.801 8.274 1.00 93.31 177 ILE A CA 1
ATOM 1358 C C . ILE A 1 177 ? -4.880 -3.403 8.520 1.00 93.31 177 ILE A C 1
ATOM 1360 O O . ILE A 1 177 ? -5.432 -3.146 9.589 1.00 93.31 177 ILE A O 1
ATOM 1364 N N . GLN A 1 178 ? -4.815 -2.497 7.541 1.00 92.69 178 GLN A N 1
ATOM 1365 C CA . GLN A 1 178 ? -5.296 -1.125 7.732 1.00 92.69 178 GLN A CA 1
ATOM 1366 C C . GLN A 1 178 ? -6.787 -1.060 8.076 1.00 92.69 178 GLN A C 1
ATOM 1368 O O . GLN A 1 178 ? -7.183 -0.302 8.958 1.00 92.69 178 GLN A O 1
ATOM 1373 N N . GLN A 1 179 ? -7.620 -1.865 7.415 1.00 93.38 179 GLN A N 1
ATOM 1374 C CA . GLN A 1 179 ? -9.056 -1.900 7.708 1.00 93.38 179 GLN A CA 1
ATOM 1375 C C . GLN A 1 179 ? -9.344 -2.548 9.069 1.00 93.38 179 GLN A C 1
ATOM 1377 O O . GLN A 1 179 ? -10.270 -2.132 9.761 1.00 93.38 179 GLN A O 1
ATOM 1382 N N . ALA A 1 180 ? -8.528 -3.519 9.490 1.00 94.06 180 ALA A N 1
ATOM 1383 C CA . ALA A 1 180 ? -8.599 -4.084 10.835 1.00 94.06 180 ALA A CA 1
ATOM 1384 C C . ALA A 1 180 ? -8.266 -3.027 11.905 1.00 94.06 180 ALA A C 1
ATOM 1386 O O . ALA A 1 180 ? -8.991 -2.891 12.889 1.00 94.06 180 ALA A O 1
ATOM 1387 N N . LEU A 1 181 ? -7.232 -2.205 11.685 1.00 93.94 181 LEU A N 1
ATOM 1388 C CA . LEU A 1 181 ? -6.907 -1.080 12.568 1.00 93.94 181 LEU A CA 1
ATOM 1389 C C . LEU A 1 181 ? -8.051 -0.060 12.645 1.00 93.94 181 LEU A C 1
ATOM 1391 O O . LEU A 1 181 ? -8.352 0.423 13.736 1.00 93.94 181 LEU A O 1
ATOM 1395 N N . GLN A 1 182 ? -8.718 0.239 11.526 1.00 92.38 182 GLN A N 1
ATOM 1396 C CA . GLN A 1 182 ? -9.907 1.103 11.523 1.00 92.38 182 GLN A CA 1
ATOM 1397 C C . GLN A 1 182 ? -11.053 0.491 12.331 1.00 92.38 182 GLN A C 1
ATOM 1399 O O . GLN A 1 182 ? -11.613 1.173 13.187 1.00 92.38 182 GLN A O 1
ATOM 1404 N N . GLY A 1 183 ? -11.345 -0.798 12.130 1.00 92.88 183 GLY A N 1
ATOM 1405 C CA . GLY A 1 183 ? -12.360 -1.523 12.901 1.00 92.88 183 GLY A CA 1
ATOM 1406 C C . GLY A 1 183 ? -12.070 -1.535 14.407 1.00 92.88 183 GLY A C 1
ATOM 1407 O O . GLY A 1 183 ? -12.975 -1.374 15.214 1.00 92.88 183 GLY A O 1
ATOM 1408 N N . ALA A 1 184 ? -10.797 -1.618 14.804 1.00 93.06 184 ALA A N 1
ATOM 1409 C CA . ALA A 1 184 ? -10.366 -1.542 16.203 1.00 93.06 184 ALA A CA 1
ATOM 1410 C C . ALA A 1 184 ? -10.237 -0.104 16.758 1.00 93.06 184 ALA A C 1
ATOM 1412 O O . ALA A 1 184 ? -9.668 0.091 17.837 1.00 93.06 184 ALA A O 1
ATOM 1413 N N . LYS A 1 185 ? -10.711 0.918 16.026 1.00 91.12 185 LYS A N 1
ATOM 1414 C CA . LYS A 1 185 ? -10.608 2.351 16.373 1.00 91.12 185 LYS A CA 1
ATOM 1415 C C . LYS A 1 185 ? -9.167 2.859 16.559 1.00 91.12 185 LYS A C 1
ATOM 1417 O O . LYS A 1 185 ? -8.915 3.837 17.264 1.00 91.12 185 LYS A O 1
ATOM 1422 N N . LEU A 1 186 ? -8.196 2.227 15.900 1.00 91.00 186 LEU A N 1
ATOM 1423 C CA . LEU A 1 186 ? -6.765 2.554 15.941 1.00 91.00 186 LEU A CA 1
ATOM 1424 C C . LEU A 1 186 ? -6.327 3.436 14.755 1.00 91.00 186 LEU A C 1
ATOM 1426 O O . LEU A 1 186 ? -5.241 3.268 14.199 1.00 91.00 186 LEU A O 1
ATOM 1430 N N . MET A 1 187 ? -7.150 4.424 14.387 1.00 89.50 187 MET A N 1
ATOM 1431 C CA . MET A 1 187 ? -6.914 5.291 13.218 1.00 89.50 187 MET A CA 1
ATOM 1432 C C . MET A 1 187 ? -5.603 6.083 13.313 1.00 89.50 187 MET A C 1
ATOM 1434 O O . MET A 1 187 ? -4.927 6.299 12.312 1.00 89.50 187 MET A O 1
ATOM 1438 N N . ARG A 1 188 ? -5.193 6.475 14.527 1.00 88.62 188 ARG A N 1
ATOM 1439 C CA . ARG A 1 188 ? -3.915 7.168 14.741 1.00 88.62 188 ARG A CA 1
ATOM 1440 C C . ARG A 1 188 ? -2.719 6.277 14.405 1.00 88.62 188 ARG A C 1
ATOM 1442 O O . ARG A 1 188 ? -1.783 6.744 13.767 1.00 88.62 188 ARG A O 1
ATOM 1449 N N . SER A 1 189 ? -2.755 5.013 14.824 1.00 90.50 189 SER A N 1
ATOM 1450 C CA . SER A 1 189 ? -1.694 4.050 14.516 1.00 90.50 189 SER A CA 1
ATOM 1451 C C . SER A 1 189 ? -1.636 3.766 13.020 1.00 90.50 189 SER A C 1
ATOM 1453 O O . SER A 1 189 ? -0.553 3.767 12.452 1.00 90.50 189 SER A O 1
ATOM 1455 N N . GLN A 1 190 ? -2.792 3.618 12.364 1.00 91.56 190 GLN A N 1
ATOM 1456 C CA . GLN A 1 190 ? -2.858 3.475 10.908 1.00 91.56 190 GLN A CA 1
ATOM 1457 C C . GLN A 1 190 ? -2.225 4.676 10.187 1.00 91.56 190 GLN A C 1
ATOM 1459 O O . GLN A 1 190 ? -1.436 4.484 9.265 1.00 91.56 190 GLN A O 1
ATOM 1464 N N . GLY A 1 191 ? -2.547 5.904 10.609 1.00 90.06 191 GLY A N 1
ATOM 1465 C CA . GLY A 1 191 ? -1.947 7.115 10.049 1.00 90.06 191 GLY A CA 1
ATOM 1466 C C . GLY A 1 191 ? -0.423 7.105 10.168 1.00 90.06 191 GLY A C 1
ATOM 1467 O O . GLY A 1 191 ? 0.267 7.304 9.173 1.00 90.06 191 GLY A O 1
ATOM 1468 N N . TRP A 1 192 ? 0.105 6.796 11.356 1.00 90.00 192 TRP A N 1
ATOM 1469 C CA . TRP A 1 192 ? 1.552 6.718 11.573 1.00 90.00 192 TRP A CA 1
ATOM 1470 C C . TRP A 1 192 ? 2.236 5.622 10.766 1.00 90.00 192 TRP A C 1
ATOM 1472 O O . TRP A 1 192 ? 3.307 5.880 10.230 1.00 90.00 192 TRP A O 1
ATOM 1482 N N . LEU A 1 193 ? 1.628 4.441 10.645 1.00 91.81 193 LEU A N 1
ATOM 1483 C CA . LEU A 1 193 ? 2.155 3.346 9.826 1.00 91.81 193 LEU A CA 1
ATOM 1484 C C . LEU A 1 193 ? 2.277 3.763 8.355 1.00 91.81 193 LEU A C 1
ATOM 1486 O O . LEU A 1 193 ? 3.325 3.574 7.748 1.00 91.81 193 LEU A O 1
ATOM 1490 N N . LEU A 1 194 ? 1.252 4.423 7.807 1.00 90.31 194 LEU A N 1
ATOM 1491 C CA . LEU A 1 194 ? 1.290 4.979 6.451 1.00 90.31 194 LEU A CA 1
ATOM 1492 C C . LEU A 1 194 ? 2.389 6.037 6.292 1.00 90.31 194 LEU A C 1
ATOM 1494 O O . LEU A 1 194 ? 3.116 6.037 5.301 1.00 90.31 194 LEU A O 1
ATOM 1498 N N . THR A 1 195 ? 2.529 6.953 7.251 1.00 92.50 195 THR A N 1
ATOM 1499 C CA . THR A 1 195 ? 3.594 7.965 7.206 1.00 92.50 195 THR A CA 1
ATOM 1500 C C . THR A 1 195 ? 4.978 7.325 7.298 1.00 92.50 195 THR A C 1
ATOM 1502 O O . THR A 1 195 ? 5.873 7.717 6.552 1.00 92.50 195 THR A O 1
ATOM 1505 N N . LEU A 1 196 ? 5.150 6.339 8.181 1.00 92.31 196 LEU A N 1
ATOM 1506 C CA . LEU A 1 196 ? 6.395 5.600 8.366 1.00 92.31 196 LEU A CA 1
ATOM 1507 C C . LEU A 1 196 ? 6.777 4.855 7.086 1.00 92.31 196 LEU A C 1
ATOM 1509 O O . LEU A 1 196 ? 7.913 4.980 6.645 1.00 92.31 196 LEU A O 1
ATOM 1513 N N . GLU A 1 197 ? 5.826 4.175 6.443 1.00 92.44 197 GLU A N 1
ATOM 1514 C CA . GLU A 1 197 ? 6.009 3.532 5.137 1.00 92.44 197 GLU A CA 1
ATOM 1515 C C . GLU A 1 197 ? 6.585 4.525 4.114 1.00 92.44 197 GLU A C 1
ATOM 1517 O O . GLU A 1 197 ? 7.607 4.262 3.478 1.00 92.44 197 GLU A O 1
ATOM 1522 N N . ARG A 1 198 ? 5.976 5.714 3.986 1.00 94.06 198 ARG A N 1
ATOM 1523 C CA . ARG A 1 198 ? 6.445 6.748 3.046 1.00 94.06 198 ARG A CA 1
ATOM 1524 C C . ARG A 1 198 ? 7.797 7.335 3.436 1.00 94.06 198 ARG A C 1
ATOM 1526 O O . ARG A 1 198 ? 8.596 7.633 2.550 1.00 94.06 198 ARG A O 1
ATOM 1533 N N . ALA A 1 199 ? 8.075 7.477 4.728 1.00 94.56 199 ALA A N 1
ATOM 1534 C CA . ALA A 1 199 ? 9.368 7.938 5.220 1.00 94.56 199 ALA A CA 1
ATOM 1535 C C . ALA A 1 199 ? 10.479 6.915 4.936 1.00 94.56 199 ALA A C 1
ATOM 1537 O O . ALA A 1 199 ? 11.551 7.298 4.474 1.00 94.56 199 ALA A O 1
ATOM 1538 N N . LEU A 1 200 ? 10.215 5.623 5.153 1.00 94.19 200 LEU A N 1
ATOM 1539 C CA . LEU A 1 200 ? 11.147 4.532 4.868 1.00 94.19 200 LEU A CA 1
ATOM 1540 C C . LEU A 1 200 ? 11.438 4.427 3.371 1.00 94.19 200 LEU A C 1
ATOM 1542 O O . LEU A 1 200 ? 12.604 4.346 2.988 1.00 94.19 200 LEU A O 1
ATOM 1546 N N . ILE A 1 201 ? 10.407 4.512 2.521 1.00 94.19 201 ILE A N 1
ATOM 1547 C CA . ILE A 1 201 ? 10.587 4.566 1.063 1.00 94.19 201 ILE A CA 1
ATOM 1548 C C . ILE A 1 201 ? 11.483 5.750 0.686 1.00 94.19 201 ILE A C 1
ATOM 1550 O O . ILE A 1 201 ? 12.468 5.567 -0.026 1.00 94.19 201 ILE A O 1
ATOM 1554 N N . LEU A 1 202 ? 11.206 6.953 1.194 1.00 95.62 202 LEU A N 1
ATOM 1555 C CA . LEU A 1 202 ? 12.023 8.127 0.887 1.00 95.62 202 LEU A CA 1
ATOM 1556 C C . LEU A 1 202 ? 13.475 7.969 1.362 1.00 95.62 202 LEU A C 1
ATOM 1558 O O . LEU A 1 202 ? 14.401 8.332 0.634 1.00 95.62 202 LEU A O 1
ATOM 1562 N N . LEU A 1 203 ? 13.685 7.427 2.563 1.00 95.31 203 LEU A N 1
ATOM 1563 C CA . LEU A 1 203 ? 15.009 7.228 3.151 1.00 95.31 203 LEU A CA 1
ATOM 1564 C C . LEU A 1 203 ? 15.831 6.238 2.324 1.00 95.31 203 LEU A C 1
ATOM 1566 O O . LEU A 1 203 ? 16.947 6.561 1.915 1.00 95.31 203 LEU A O 1
ATOM 1570 N N . VAL A 1 204 ? 15.274 5.062 2.025 1.00 94.75 204 VAL A N 1
ATOM 1571 C CA . VAL A 1 204 ? 15.963 4.041 1.225 1.00 94.75 204 VAL A CA 1
ATOM 1572 C C . VAL A 1 204 ? 16.211 4.548 -0.192 1.00 94.75 204 VAL A C 1
ATOM 1574 O O . VAL A 1 204 ? 17.303 4.363 -0.725 1.00 94.75 204 VAL A O 1
ATOM 1577 N N . LEU A 1 205 ? 15.252 5.255 -0.794 1.00 94.81 205 LEU A N 1
ATOM 1578 C CA . LEU A 1 205 ? 15.437 5.858 -2.111 1.00 94.81 205 LEU A CA 1
ATOM 1579 C C . LEU A 1 205 ? 16.556 6.909 -2.110 1.00 94.81 205 LEU A C 1
ATOM 1581 O O . LEU A 1 205 ? 17.368 6.936 -3.032 1.00 94.81 205 LEU A O 1
ATOM 1585 N N . SER A 1 206 ? 16.636 7.737 -1.067 1.00 95.62 206 SER A N 1
ATOM 1586 C CA . SER A 1 206 ? 17.714 8.718 -0.892 1.00 95.62 206 SER A CA 1
ATOM 1587 C C . SER A 1 206 ? 19.071 8.037 -0.743 1.00 95.62 206 SER A C 1
ATOM 1589 O O . SER A 1 206 ? 20.038 8.449 -1.376 1.00 95.62 206 SER A O 1
ATOM 1591 N N . TYR A 1 207 ? 19.144 6.944 0.018 1.00 95.62 207 TYR A N 1
ATOM 1592 C CA . TYR A 1 207 ? 20.358 6.137 0.128 1.00 95.62 207 TYR A CA 1
ATOM 1593 C C . TYR A 1 207 ? 20.778 5.523 -1.220 1.00 95.62 207 TYR A C 1
ATOM 1595 O O . TYR A 1 207 ? 21.947 5.599 -1.604 1.00 95.62 207 TYR A O 1
ATOM 1603 N N . LEU A 1 208 ? 19.834 4.963 -1.983 1.00 94.81 208 LEU A N 1
ATOM 1604 C CA . LEU A 1 208 ? 20.096 4.421 -3.323 1.00 94.81 208 LEU A CA 1
ATOM 1605 C C . LEU A 1 208 ? 20.558 5.504 -4.307 1.00 94.81 208 LEU A C 1
ATOM 1607 O O . LEU A 1 208 ? 21.436 5.256 -5.131 1.00 94.81 208 LEU A O 1
ATOM 1611 N N . ALA A 1 209 ? 19.992 6.707 -4.205 1.00 93.19 209 ALA A N 1
ATOM 1612 C CA . ALA A 1 209 ? 20.395 7.855 -5.007 1.00 93.19 209 ALA A CA 1
ATOM 1613 C C . ALA A 1 209 ? 21.823 8.318 -4.669 1.00 93.19 209 ALA A C 1
ATOM 1615 O O . ALA A 1 209 ? 22.621 8.546 -5.576 1.00 93.19 209 ALA A O 1
ATOM 1616 N N . LEU A 1 210 ? 22.169 8.405 -3.379 1.00 94.31 210 LEU A N 1
ATOM 1617 C CA . LEU A 1 210 ? 23.505 8.807 -2.917 1.00 94.31 210 LEU A CA 1
ATOM 1618 C C . LEU A 1 210 ? 24.586 7.764 -3.230 1.00 94.31 210 LEU A C 1
ATOM 1620 O O . LEU A 1 210 ? 25.719 8.125 -3.526 1.00 94.31 210 LEU A O 1
ATOM 1624 N N . SER A 1 211 ? 24.239 6.477 -3.201 1.00 94.62 211 SER A N 1
ATOM 1625 C CA . SER A 1 211 ? 25.148 5.373 -3.545 1.00 94.62 211 SER A CA 1
ATOM 1626 C C . SER A 1 211 ? 25.286 5.131 -5.054 1.00 94.62 211 SER A C 1
ATOM 1628 O O . SER A 1 211 ? 26.004 4.219 -5.460 1.00 94.62 211 SER A O 1
ATOM 1630 N N . GLY A 1 212 ? 24.576 5.891 -5.899 1.00 91.69 212 GLY A N 1
ATOM 1631 C CA . GLY A 1 212 ? 24.581 5.714 -7.356 1.00 91.69 212 GLY A CA 1
ATOM 1632 C C . GLY A 1 212 ? 23.955 4.399 -7.838 1.00 91.69 212 GLY A C 1
ATOM 1633 O O . GLY A 1 212 ? 24.038 4.077 -9.019 1.00 91.69 212 GLY A O 1
ATOM 1634 N N . SER A 1 213 ? 23.304 3.644 -6.949 1.00 91.88 213 SER A N 1
ATOM 1635 C CA . SER A 1 213 ? 22.720 2.323 -7.228 1.00 91.88 213 SER A CA 1
ATOM 1636 C C . SER A 1 213 ? 21.242 2.401 -7.628 1.00 91.88 213 SER A C 1
ATOM 1638 O O . SER A 1 213 ? 20.500 1.420 -7.530 1.00 91.88 213 SER A O 1
ATOM 1640 N N . ILE A 1 214 ? 20.772 3.576 -8.048 1.00 92.25 214 ILE A N 1
ATOM 1641 C CA . ILE A 1 214 ? 19.377 3.782 -8.426 1.00 92.25 214 ILE A CA 1
ATOM 1642 C C . ILE A 1 214 ? 19.087 3.142 -9.787 1.00 92.25 214 ILE A C 1
ATOM 1644 O O . ILE A 1 214 ? 19.660 3.491 -10.815 1.00 92.25 214 ILE A O 1
ATOM 1648 N N . SER A 1 215 ? 18.181 2.171 -9.785 1.00 92.38 215 SER A N 1
ATOM 1649 C CA . SER A 1 215 ? 17.740 1.450 -10.976 1.00 92.38 215 SER A CA 1
ATOM 1650 C C . SER A 1 215 ? 16.234 1.223 -10.912 1.00 92.38 215 SER A C 1
ATOM 1652 O O . SER A 1 215 ? 15.646 1.217 -9.827 1.00 92.38 215 SER A O 1
ATOM 1654 N N . VAL A 1 216 ? 15.598 1.008 -12.067 1.00 90.50 216 VAL A N 1
ATOM 1655 C CA . VAL A 1 216 ? 14.153 0.718 -12.145 1.00 90.50 216 VAL A CA 1
ATOM 1656 C C . VAL A 1 216 ? 13.790 -0.482 -11.267 1.00 90.50 216 VAL A C 1
ATOM 1658 O O . VAL A 1 216 ? 12.776 -0.453 -10.573 1.00 90.50 216 VAL A O 1
ATOM 1661 N N . TRP A 1 217 ? 14.649 -1.503 -11.233 1.00 91.62 217 TRP A N 1
ATOM 1662 C CA . TRP A 1 217 ? 14.457 -2.700 -10.416 1.00 91.62 217 TRP A CA 1
ATOM 1663 C C . TRP A 1 217 ? 14.526 -2.411 -8.919 1.00 91.62 217 TRP A C 1
ATOM 1665 O O . TRP A 1 217 ? 13.619 -2.809 -8.191 1.00 91.62 217 TRP A O 1
ATOM 1675 N N . ASN A 1 218 ? 15.543 -1.676 -8.461 1.00 92.38 218 ASN A N 1
ATOM 1676 C CA . ASN A 1 218 ? 15.697 -1.349 -7.041 1.00 92.38 218 ASN A CA 1
ATOM 1677 C C . ASN A 1 218 ? 14.538 -0.484 -6.538 1.00 92.38 218 ASN A C 1
ATOM 1679 O O . ASN A 1 218 ? 14.008 -0.720 -5.455 1.00 92.38 218 ASN A O 1
ATOM 1683 N N . VAL A 1 219 ? 14.096 0.478 -7.352 1.00 91.69 219 VAL A N 1
ATOM 1684 C CA . VAL A 1 219 ? 12.947 1.324 -7.015 1.00 91.69 219 VAL A CA 1
ATOM 1685 C C . VAL A 1 219 ? 11.645 0.518 -7.028 1.00 91.69 219 VAL A C 1
ATOM 1687 O O . VAL A 1 219 ? 10.842 0.660 -6.112 1.00 91.69 219 VAL A O 1
ATOM 1690 N N . SER A 1 220 ? 11.442 -0.376 -7.999 1.00 91.69 220 SER A N 1
ATOM 1691 C CA . SER A 1 220 ? 10.251 -1.242 -8.038 1.00 91.69 220 SER A CA 1
ATOM 1692 C C . SER A 1 220 ? 10.171 -2.150 -6.810 1.00 91.69 220 SER A C 1
ATOM 1694 O O . SER A 1 220 ? 9.119 -2.249 -6.181 1.00 91.69 220 SER A O 1
ATOM 1696 N N . TRP A 1 221 ? 11.293 -2.758 -6.419 1.00 91.19 221 TRP A N 1
ATOM 1697 C CA . TRP A 1 221 ? 11.382 -3.564 -5.204 1.00 91.19 221 TRP A CA 1
ATOM 1698 C C . TRP A 1 221 ? 11.107 -2.763 -3.939 1.00 91.19 221 TRP A C 1
ATOM 1700 O O . TRP A 1 221 ? 10.413 -3.250 -3.051 1.00 91.19 221 TRP A O 1
ATOM 1710 N N . LEU A 1 222 ? 11.596 -1.528 -3.867 1.00 92.56 222 LEU A N 1
ATOM 1711 C CA . LEU A 1 222 ? 11.327 -0.649 -2.738 1.00 92.56 222 LEU A CA 1
ATOM 1712 C C . LEU A 1 222 ? 9.826 -0.383 -2.562 1.00 92.56 222 LEU A C 1
ATOM 1714 O O . LEU A 1 222 ? 9.330 -0.425 -1.440 1.00 92.56 222 LEU A O 1
ATOM 1718 N N . TYR A 1 223 ? 9.084 -0.177 -3.652 1.00 89.00 223 TYR A N 1
ATOM 1719 C CA . TYR A 1 223 ? 7.626 -0.021 -3.586 1.00 89.00 223 TYR A CA 1
ATOM 1720 C C . TYR A 1 223 ? 6.888 -1.324 -3.244 1.00 89.00 223 TYR A C 1
ATOM 1722 O O . TYR A 1 223 ? 5.819 -1.265 -2.645 1.00 89.00 223 TYR A O 1
ATOM 1730 N N . VAL A 1 224 ? 7.447 -2.490 -3.585 1.00 89.00 224 VAL A N 1
ATOM 1731 C CA . VAL A 1 224 ? 6.898 -3.801 -3.187 1.00 89.00 224 VAL A CA 1
ATOM 1732 C C . VAL A 1 224 ? 7.128 -4.066 -1.702 1.00 89.00 224 VAL A C 1
ATOM 1734 O O . VAL A 1 224 ? 6.231 -4.557 -1.029 1.00 89.00 224 VAL A O 1
ATOM 1737 N N . LEU A 1 225 ? 8.314 -3.749 -1.184 1.00 88.00 225 LEU A N 1
ATOM 1738 C CA . LEU A 1 225 ? 8.698 -4.038 0.198 1.00 88.00 225 LEU A CA 1
ATOM 1739 C C . LEU A 1 225 ? 8.250 -2.965 1.190 1.00 88.00 225 LEU A C 1
ATOM 1741 O O . LEU A 1 225 ? 8.081 -3.279 2.363 1.00 88.00 225 LEU A O 1
ATOM 1745 N N . GLY A 1 226 ? 8.039 -1.726 0.741 1.00 83.62 226 GLY A N 1
ATOM 1746 C CA . GLY A 1 226 ? 7.618 -0.610 1.589 1.00 83.62 226 GLY A CA 1
ATOM 1747 C C . GLY A 1 226 ? 6.436 -0.968 2.497 1.00 83.62 226 GLY A C 1
ATOM 1748 O O . GLY A 1 226 ? 6.600 -0.924 3.715 1.00 83.62 226 GLY A O 1
ATOM 1749 N N . PRO A 1 227 ? 5.293 -1.422 1.947 1.00 79.44 227 PRO A N 1
ATOM 1750 C CA . PRO A 1 227 ? 4.141 -1.802 2.763 1.00 79.44 227 PRO A CA 1
ATOM 1751 C C . PRO A 1 227 ? 4.351 -3.059 3.626 1.00 79.44 227 PRO A C 1
ATOM 1753 O O . PRO A 1 227 ? 3.545 -3.323 4.509 1.00 79.44 227 PRO A O 1
ATOM 1756 N N . ALA A 1 228 ? 5.394 -3.859 3.373 1.00 71.19 228 ALA A N 1
ATOM 1757 C CA . ALA A 1 228 ? 5.730 -5.032 4.185 1.00 71.19 228 ALA A CA 1
ATOM 1758 C C . ALA A 1 228 ? 6.670 -4.706 5.363 1.00 71.19 228 ALA A C 1
ATOM 1760 O O . ALA A 1 228 ? 6.772 -5.503 6.292 1.00 71.19 228 ALA A O 1
ATOM 1761 N N . GLY A 1 229 ? 7.383 -3.575 5.306 1.00 56.50 229 GLY A N 1
ATOM 1762 C CA . GLY A 1 229 ? 8.359 -3.154 6.316 1.00 56.50 229 GLY A CA 1
ATOM 1763 C C . GLY A 1 229 ? 7.852 -2.118 7.324 1.00 56.50 229 GLY A C 1
ATOM 1764 O O . GLY A 1 229 ? 8.614 -1.751 8.219 1.00 56.50 229 GLY A O 1
ATOM 1765 N N . ALA A 1 230 ? 6.619 -1.629 7.163 1.00 55.31 230 ALA A N 1
ATOM 1766 C CA . ALA A 1 230 ? 5.957 -0.687 8.068 1.00 55.31 230 ALA A CA 1
ATOM 1767 C C . ALA A 1 230 ? 5.050 -1.421 9.064 1.00 55.31 230 ALA A C 1
ATOM 1769 O O . ALA A 1 230 ? 5.083 -1.039 10.254 1.00 55.31 230 ALA A O 1
#